Protein AF-A0A135T986-F1 (afdb_monomer)

InterPro domains:
  IPR056125 Domain of unknown function DUF7708 [PF24809] (22-145)
  IPR056884 Nephrocystin 3-like, N-terminal [PF24883] (201-235)

Foldseek 3Di:
DVVLLVLLVLLVVLLVLLQLLVCLVVVNDRPSCLLPVLLVVLLVLCVVQVVLNNVSSNLNSLLSVLAAPSVVPSPVPSPDPVLSVLSVQSSVLSNVVSVLSVVQSPDVCSSVCVVVSVVVCVVVSVVSSVSSNVSNVVNVVVVVVVVVVVVVVVVVVVVVVVVVVVVVVVVVVVVVVVVVPDPPPVVVVVVVVVVVVDDPPPPVVVCVDPQNVQCPPPPRHDVDDDDDDDPPPPDDDDDDD

Mean predicted aligned error: 15.28 Å

Structure (mmCIF, N/CA/C/O backbone):
data_AF-A0A135T986-F1
#
_entry.id   AF-A0A135T986-F1
#
loop_
_atom_site.group_PDB
_atom_site.id
_atom_site.type_symbol
_atom_site.label_atom_id
_atom_site.label_alt_id
_atom_site.label_comp_id
_atom_site.label_asym_id
_atom_site.label_entity_id
_atom_site.label_seq_id
_atom_site.pdbx_PDB_ins_code
_atom_site.Cartn_x
_atom_site.Cartn_y
_atom_site.Cartn_z
_atom_site.occupancy
_atom_site.B_iso_or_equiv
_atom_site.auth_seq_id
_atom_site.auth_comp_id
_atom_site.auth_asym_id
_atom_site.auth_atom_id
_atom_site.pdbx_PDB_model_num
ATOM 1 N N . MET A 1 1 ? 8.471 -12.000 -27.887 1.00 48.12 1 MET A N 1
ATOM 2 C CA . MET A 1 1 ? 7.979 -10.703 -27.369 1.00 48.12 1 MET A CA 1
ATOM 3 C C . MET A 1 1 ? 7.001 -10.863 -26.208 1.00 48.12 1 MET A C 1
ATOM 5 O O . MET A 1 1 ? 7.327 -10.364 -25.146 1.00 48.12 1 MET A O 1
ATOM 9 N N . LEU A 1 2 ? 5.874 -11.582 -26.343 1.00 51.81 2 LEU A N 1
ATOM 10 C CA . LEU A 1 2 ? 4.848 -11.709 -25.280 1.00 51.81 2 LEU A CA 1
ATOM 11 C C . LEU A 1 2 ? 5.378 -12.160 -23.901 1.00 51.81 2 LEU A C 1
ATOM 13 O O . LEU A 1 2 ? 4.957 -11.622 -22.886 1.00 51.81 2 LEU A O 1
ATOM 17 N N . ARG A 1 3 ? 6.363 -13.066 -23.867 1.00 57.50 3 ARG A N 1
ATOM 18 C CA . ARG A 1 3 ? 6.908 -13.643 -22.623 1.00 57.50 3 ARG A CA 1
ATOM 19 C C . ARG A 1 3 ? 7.626 -12.639 -21.704 1.00 57.50 3 ARG A C 1
ATOM 21 O O . ARG A 1 3 ? 7.725 -12.886 -20.512 1.00 57.50 3 ARG A O 1
ATOM 28 N N . ASN A 1 4 ? 8.100 -11.504 -22.228 1.00 70.12 4 ASN A N 1
ATOM 29 C CA . ASN A 1 4 ? 8.787 -10.499 -21.404 1.00 70.12 4 ASN A CA 1
ATOM 30 C C . ASN A 1 4 ? 7.809 -9.521 -20.738 1.00 70.12 4 ASN A C 1
ATOM 32 O O . ASN A 1 4 ? 8.112 -8.992 -19.672 1.00 70.12 4 ASN A O 1
ATOM 36 N N . PHE A 1 5 ? 6.628 -9.304 -21.324 1.00 82.81 5 PHE A N 1
ATOM 37 C CA . PHE A 1 5 ? 5.633 -8.366 -20.796 1.00 82.81 5 PHE A CA 1
ATOM 38 C C . PHE A 1 5 ? 4.926 -8.875 -19.535 1.00 82.81 5 PHE A C 1
ATOM 40 O O . PHE A 1 5 ? 4.415 -8.065 -18.770 1.00 82.81 5 PHE A O 1
ATOM 47 N N . GLU A 1 6 ? 4.961 -10.183 -19.257 1.00 86.44 6 GLU A N 1
ATOM 48 C CA . GLU A 1 6 ? 4.482 -10.751 -17.984 1.00 86.44 6 GLU A CA 1
ATOM 49 C C . GLU A 1 6 ? 5.199 -10.136 -16.772 1.00 86.44 6 GLU A C 1
ATOM 51 O O . GLU A 1 6 ? 4.606 -9.974 -15.709 1.00 86.44 6 GLU A O 1
ATOM 56 N N . ARG A 1 7 ? 6.451 -9.694 -16.948 1.00 87.62 7 ARG A N 1
ATOM 57 C CA . ARG A 1 7 ? 7.231 -8.997 -15.912 1.00 87.62 7 ARG A CA 1
ATOM 58 C C . ARG A 1 7 ? 6.641 -7.641 -15.536 1.00 87.62 7 ARG A C 1
ATOM 60 O O . ARG A 1 7 ? 6.966 -7.121 -14.478 1.00 87.62 7 ARG A O 1
ATOM 67 N N . LEU A 1 8 ? 5.792 -7.068 -16.389 1.00 89.19 8 LEU A N 1
ATOM 68 C CA . LEU A 1 8 ? 5.121 -5.802 -16.125 1.00 89.19 8 LEU A CA 1
ATOM 69 C C . LEU A 1 8 ? 3.912 -5.974 -15.198 1.00 89.19 8 LEU A C 1
ATOM 71 O O . LEU A 1 8 ? 3.532 -5.020 -14.527 1.00 89.19 8 LEU A O 1
ATOM 75 N N . VAL A 1 9 ? 3.318 -7.172 -15.148 1.00 88.88 9 VAL A N 1
ATOM 76 C CA . VAL A 1 9 ? 2.078 -7.446 -14.403 1.00 88.88 9 VAL A CA 1
ATOM 77 C C . VAL A 1 9 ? 2.158 -6.998 -12.939 1.00 88.88 9 VAL A C 1
ATOM 79 O O . VAL A 1 9 ? 1.258 -6.273 -12.523 1.00 88.88 9 VAL A O 1
ATOM 82 N N . PRO A 1 10 ? 3.231 -7.296 -12.172 1.00 88.81 10 PRO A N 1
ATOM 83 C CA . PRO A 1 10 ? 3.346 -6.818 -10.794 1.00 88.81 10 PRO A CA 1
ATOM 84 C C . PRO A 1 10 ? 3.255 -5.293 -10.677 1.00 88.81 10 PRO A C 1
ATOM 86 O O . PRO A 1 10 ? 2.633 -4.779 -9.753 1.00 88.81 10 PRO A O 1
ATOM 89 N N . PHE A 1 11 ? 3.850 -4.560 -11.623 1.00 90.12 11 PHE A N 1
ATOM 90 C CA . PHE A 1 11 ? 3.789 -3.101 -11.635 1.00 90.12 11 PHE A CA 1
ATOM 91 C C . PHE A 1 11 ? 2.394 -2.599 -11.985 1.00 90.12 11 PHE A C 1
ATOM 93 O O . PHE A 1 11 ? 1.898 -1.695 -11.322 1.00 90.12 11 PHE A O 1
ATOM 100 N N . LEU A 1 12 ? 1.753 -3.190 -12.999 1.00 88.75 12 LEU A N 1
ATOM 101 C CA . LEU A 1 12 ? 0.403 -2.800 -13.403 1.00 88.75 12 LEU A CA 1
ATOM 102 C C . LEU A 1 12 ? -0.602 -3.002 -12.268 1.00 88.75 12 LEU A C 1
ATOM 104 O O . LEU A 1 12 ? -1.375 -2.096 -11.963 1.00 88.75 12 LEU A O 1
ATOM 108 N N . ASP A 1 13 ? -0.540 -4.158 -11.609 1.00 86.44 13 ASP A N 1
ATOM 109 C CA . ASP A 1 13 ? -1.400 -4.480 -10.475 1.00 86.44 13 ASP A CA 1
ATOM 110 C C . ASP A 1 13 ? -1.172 -3.520 -9.306 1.00 86.44 13 ASP A C 1
ATOM 112 O O . ASP A 1 13 ? -2.121 -3.123 -8.628 1.00 86.44 13 ASP A O 1
ATOM 116 N N . ALA A 1 14 ? 0.082 -3.152 -9.041 1.00 84.38 14 ALA A N 1
ATOM 117 C CA . ALA A 1 14 ? 0.413 -2.227 -7.970 1.00 84.38 14 ALA A CA 1
ATOM 118 C C . ALA A 1 14 ? -0.010 -0.784 -8.299 1.00 84.38 14 ALA A C 1
ATOM 120 O O . ALA A 1 14 ? -0.571 -0.107 -7.440 1.00 84.38 14 ALA A O 1
ATOM 121 N N . ALA A 1 15 ? 0.179 -0.334 -9.542 1.00 85.38 15 ALA A N 1
ATOM 122 C CA . ALA A 1 15 ? -0.250 0.977 -10.025 1.00 85.38 15 ALA A CA 1
ATOM 123 C C . ALA A 1 15 ? -1.778 1.152 -9.971 1.00 85.38 15 ALA A C 1
ATOM 125 O O . ALA A 1 15 ? -2.268 2.196 -9.534 1.00 85.38 15 ALA A O 1
ATOM 126 N N . ASP A 1 16 ? -2.539 0.123 -10.354 1.00 82.94 16 ASP A N 1
ATOM 127 C CA . ASP A 1 16 ? -4.004 0.124 -10.242 1.00 82.94 16 ASP A CA 1
ATOM 128 C C . ASP A 1 16 ? -4.465 0.206 -8.775 1.00 82.94 16 ASP A C 1
ATOM 130 O O . ASP A 1 16 ? -5.418 0.908 -8.432 1.00 82.94 16 ASP A O 1
ATOM 134 N N . ARG A 1 17 ? -3.735 -0.445 -7.860 1.00 80.00 17 ARG A N 1
ATOM 135 C CA . ARG A 1 17 ? -4.018 -0.370 -6.415 1.00 80.00 17 ARG A CA 1
ATOM 136 C C . ARG A 1 17 ? -3.642 0.976 -5.802 1.00 80.00 17 ARG A C 1
ATOM 138 O O . ARG A 1 17 ? -4.347 1.427 -4.905 1.00 80.00 17 ARG A O 1
ATOM 145 N N . LEU A 1 18 ? -2.556 1.597 -6.260 1.00 78.44 18 LEU A N 1
ATOM 146 C CA . LEU A 1 18 ? -2.093 2.912 -5.805 1.00 78.44 18 LEU A CA 1
ATOM 147 C C . LEU A 1 18 ? -3.028 4.040 -6.270 1.00 78.44 18 LEU A C 1
ATOM 149 O O . LEU A 1 18 ? -3.202 5.039 -5.580 1.00 78.44 18 LEU A O 1
ATOM 153 N N . THR A 1 19 ? -3.655 3.853 -7.428 1.00 76.44 19 THR A N 1
ATOM 154 C CA . THR A 1 19 ? -4.557 4.819 -8.057 1.00 76.44 19 THR A CA 1
ATOM 155 C C . THR A 1 19 ? -5.709 5.233 -7.138 1.00 76.44 19 THR A C 1
ATOM 157 O O . THR A 1 19 ? -5.915 6.422 -6.918 1.00 76.44 19 THR A O 1
ATOM 160 N N . LYS A 1 20 ? -6.441 4.274 -6.554 1.00 74.31 20 LYS A N 1
ATOM 161 C CA . LYS A 1 20 ? -7.674 4.589 -5.806 1.00 74.31 20 LYS A CA 1
ATOM 162 C C . LYS A 1 20 ? -7.421 5.456 -4.562 1.00 74.31 20 LYS A C 1
ATOM 164 O O . LYS A 1 20 ? -8.139 6.436 -4.394 1.00 74.31 20 LYS A O 1
ATOM 169 N N . PRO A 1 21 ? -6.424 5.158 -3.705 1.00 72.75 21 PRO A N 1
ATOM 170 C CA . PRO A 1 21 ? -6.100 6.022 -2.570 1.00 72.75 21 PRO A CA 1
ATOM 171 C C . PRO A 1 21 ? -5.591 7.408 -2.984 1.00 72.75 21 PRO A C 1
ATOM 173 O O . PRO A 1 21 ? -5.913 8.400 -2.336 1.00 72.75 21 PRO A O 1
ATOM 176 N N . ILE A 1 22 ? -4.820 7.496 -4.073 1.00 73.00 22 ILE A N 1
ATOM 177 C CA . ILE A 1 22 ? -4.301 8.776 -4.572 1.00 73.00 22 ILE A CA 1
ATOM 178 C C . ILE A 1 22 ? -5.414 9.639 -5.170 1.00 73.00 22 ILE A C 1
ATOM 180 O O . ILE A 1 22 ? -5.390 10.853 -4.997 1.00 73.00 22 ILE A O 1
ATOM 184 N N . ASP A 1 23 ? -6.415 9.042 -5.816 1.00 72.69 23 ASP A N 1
ATOM 185 C CA . ASP A 1 23 ? -7.572 9.781 -6.332 1.00 72.69 23 ASP A CA 1
ATOM 186 C C . ASP A 1 23 ? -8.388 10.447 -5.208 1.00 72.69 23 ASP A C 1
ATOM 188 O O . ASP A 1 23 ? -8.937 11.533 -5.398 1.00 72.69 23 ASP A O 1
ATOM 192 N N . VAL A 1 24 ? -8.435 9.836 -4.017 1.00 70.31 24 VAL A N 1
ATOM 193 C CA . VAL A 1 24 ? -9.038 10.456 -2.822 1.00 70.31 24 VAL A CA 1
ATOM 194 C C . VAL A 1 24 ? -8.202 11.649 -2.353 1.00 70.31 24 VAL A C 1
ATOM 196 O O . VAL A 1 24 ? -8.749 12.699 -2.025 1.00 70.31 24 VAL A O 1
ATOM 199 N N . LEU A 1 25 ? -6.875 11.514 -2.372 1.00 67.94 25 LEU A N 1
ATOM 200 C CA . LEU A 1 25 ? -5.942 12.573 -1.981 1.00 67.94 25 LEU A CA 1
ATOM 201 C C . LEU A 1 25 ? -5.929 13.768 -2.930 1.00 67.94 25 LEU A C 1
ATOM 203 O O . LEU A 1 25 ? -5.669 14.901 -2.528 1.00 67.94 25 LEU A O 1
ATOM 207 N N . SER A 1 26 ? -6.175 13.511 -4.207 1.00 67.12 26 SER A N 1
ATOM 208 C CA . SER A 1 26 ? -5.958 14.469 -5.278 1.00 67.12 26 SER A CA 1
ATOM 209 C C . SER A 1 26 ? -7.086 15.469 -5.479 1.00 67.12 26 SER A C 1
ATOM 211 O O . SER A 1 26 ? -6.944 16.359 -6.320 1.00 67.12 26 SER A O 1
ATOM 213 N N . ASN A 1 27 ? -8.209 15.328 -4.762 1.00 68.44 27 ASN A N 1
ATOM 214 C CA . ASN A 1 27 ? -9.416 16.142 -4.944 1.00 68.44 27 ASN A CA 1
ATOM 215 C C . ASN A 1 27 ? -9.836 16.280 -6.427 1.00 68.44 27 ASN A C 1
ATOM 217 O O . ASN A 1 27 ? -10.325 17.327 -6.852 1.00 68.44 27 ASN A O 1
ATOM 221 N N . GLY A 1 28 ? -9.626 15.234 -7.237 1.00 64.62 28 GLY A N 1
ATOM 222 C CA . GLY A 1 28 ? -10.005 15.209 -8.653 1.00 64.62 28 GLY A CA 1
ATOM 223 C C . GLY A 1 28 ? -8.929 15.664 -9.647 1.00 64.62 28 GLY A C 1
ATOM 224 O O . GLY A 1 28 ? -9.217 15.743 -10.843 1.00 64.62 28 GLY A O 1
ATOM 225 N N . VAL A 1 29 ? -7.691 15.930 -9.213 1.00 72.75 29 VAL A N 1
ATOM 226 C CA . VAL A 1 29 ? -6.562 16.076 -10.148 1.00 72.75 29 VAL A CA 1
ATOM 227 C C . VAL A 1 29 ? -6.215 14.696 -10.731 1.00 72.75 29 VAL A C 1
ATOM 229 O O . VAL A 1 29 ? -5.948 13.762 -9.971 1.00 72.75 29 VAL A O 1
ATOM 232 N N . PRO A 1 30 ? -6.191 14.527 -12.068 1.00 68.81 30 PRO A N 1
ATOM 233 C CA . PRO A 1 30 ? -5.923 13.232 -12.678 1.00 68.81 30 PRO A CA 1
ATOM 234 C C . PRO A 1 30 ? -4.425 12.922 -12.593 1.00 68.81 30 PRO A C 1
ATOM 236 O O . PRO A 1 30 ? -3.654 13.332 -13.461 1.00 68.81 30 PRO A O 1
ATOM 239 N N . PHE A 1 31 ? -4.004 12.199 -11.552 1.00 73.50 31 PHE A N 1
ATOM 240 C CA . PHE A 1 31 ? -2.607 11.782 -11.373 1.00 73.50 31 PHE A CA 1
ATOM 241 C C . PHE A 1 31 ? -2.263 10.474 -12.105 1.00 73.50 31 PHE A C 1
ATOM 243 O O . PHE A 1 31 ? -1.113 10.269 -12.493 1.00 73.50 31 PHE A O 1
ATOM 250 N N . LEU A 1 32 ? -3.261 9.633 -12.413 1.00 74.44 32 LEU A N 1
ATOM 251 C CA . LEU A 1 32 ? -3.090 8.407 -13.210 1.00 74.44 32 LEU A CA 1
ATOM 252 C C . LEU A 1 32 ? -2.255 8.577 -14.486 1.00 74.44 32 LEU A C 1
ATOM 254 O O . LEU A 1 32 ? -1.387 7.735 -14.738 1.00 74.44 32 LEU A O 1
ATOM 258 N N . PRO A 1 33 ? -2.498 9.603 -15.328 1.00 84.94 33 PRO A N 1
ATOM 259 C CA . PRO A 1 33 ? -1.765 9.766 -16.574 1.00 84.94 33 PRO A CA 1
ATOM 260 C C . PRO A 1 33 ? -0.249 9.806 -16.373 1.00 84.94 33 PRO A C 1
ATOM 262 O O . PRO A 1 33 ? 0.477 9.336 -17.245 1.00 84.94 33 PRO A O 1
ATOM 265 N N . TYR A 1 34 ? 0.239 10.289 -15.228 1.00 86.12 34 TYR A N 1
ATOM 266 C CA . TYR A 1 34 ? 1.672 10.369 -14.944 1.00 86.12 34 TYR A CA 1
ATOM 267 C C . TYR A 1 34 ? 2.298 9.025 -14.551 1.00 86.12 34 TYR A C 1
ATOM 269 O O . TYR A 1 34 ? 3.511 8.877 -14.660 1.00 86.12 34 TYR A O 1
ATOM 277 N N . ILE A 1 35 ? 1.503 8.017 -14.179 1.00 87.81 35 ILE A N 1
ATOM 278 C CA . ILE A 1 35 ? 1.992 6.639 -14.028 1.00 87.81 35 ILE A CA 1
ATOM 279 C C . ILE A 1 35 ? 1.963 5.927 -15.385 1.00 87.81 35 ILE A C 1
ATOM 281 O O . ILE A 1 35 ? 2.949 5.308 -15.793 1.00 87.81 35 ILE A O 1
ATOM 285 N N . TRP A 1 36 ? 0.840 6.029 -16.100 1.00 88.81 36 TRP A N 1
ATOM 286 C CA . TRP A 1 36 ? 0.565 5.221 -17.291 1.00 88.81 36 TRP A CA 1
ATOM 287 C C . TRP A 1 36 ? 1.236 5.735 -18.567 1.00 88.81 36 TRP A C 1
ATOM 289 O O . TRP A 1 36 ? 1.737 4.937 -19.365 1.00 88.81 36 TRP A O 1
ATOM 299 N N . ALA A 1 37 ? 1.250 7.050 -18.795 1.00 91.38 37 ALA A N 1
ATOM 300 C CA . ALA A 1 37 ? 1.783 7.611 -20.034 1.00 91.38 37 ALA A CA 1
ATOM 301 C C . ALA A 1 37 ? 3.307 7.434 -20.151 1.00 91.38 37 ALA A C 1
ATOM 303 O O . ALA A 1 37 ? 3.747 6.960 -21.204 1.00 91.38 37 ALA A O 1
ATOM 304 N N . PRO A 1 38 ? 4.123 7.712 -19.110 1.00 92.88 38 PRO A N 1
ATOM 305 C CA . PRO A 1 38 ? 5.564 7.482 -19.189 1.00 92.88 38 PRO A CA 1
ATOM 306 C C . PRO A 1 38 ? 5.907 6.002 -19.339 1.00 92.88 38 PRO A C 1
ATOM 308 O O . PRO A 1 38 ? 6.741 5.667 -20.175 1.00 92.88 38 PRO A O 1
ATOM 311 N N . LEU A 1 39 ? 5.208 5.115 -18.618 1.00 93.44 39 LEU A N 1
ATOM 312 C CA . LEU A 1 39 ? 5.347 3.664 -18.767 1.00 93.44 39 LEU A CA 1
ATOM 313 C C . LEU A 1 39 ? 5.185 3.242 -20.230 1.00 93.44 39 LEU A C 1
ATOM 315 O O . LEU A 1 39 ? 6.071 2.610 -20.807 1.00 93.44 39 LEU A O 1
ATOM 319 N N . LYS A 1 40 ? 4.052 3.614 -20.840 1.00 92.50 40 LYS A N 1
ATOM 320 C CA . LYS A 1 40 ? 3.749 3.270 -22.231 1.00 92.50 40 LYS A CA 1
ATOM 321 C C . LYS A 1 40 ? 4.819 3.813 -23.173 1.00 92.50 40 LYS A C 1
ATOM 323 O O . LYS A 1 40 ? 5.292 3.079 -24.034 1.00 92.50 40 LYS A O 1
ATOM 328 N N . LEU A 1 41 ? 5.214 5.070 -22.990 1.00 94.00 41 LEU A N 1
ATOM 329 C CA . LEU A 1 41 ? 6.199 5.736 -23.834 1.00 94.00 41 LEU A CA 1
ATOM 330 C C . LEU A 1 41 ? 7.580 5.070 -23.751 1.00 94.00 41 LEU A C 1
ATOM 332 O O . LEU A 1 41 ? 8.168 4.758 -24.782 1.00 94.00 41 LEU A O 1
ATOM 336 N N . ILE A 1 42 ? 8.082 4.807 -22.543 1.00 93.19 42 ILE A N 1
ATOM 337 C CA . ILE A 1 42 ? 9.394 4.181 -22.317 1.00 93.19 42 ILE A CA 1
ATOM 338 C C . ILE A 1 42 ? 9.429 2.776 -22.926 1.00 93.19 42 ILE A C 1
ATOM 340 O O . ILE A 1 42 ? 10.391 2.416 -23.608 1.00 93.19 42 ILE A O 1
ATOM 344 N N . VAL A 1 43 ? 8.364 1.997 -22.729 1.00 92.38 43 VAL A N 1
ATOM 345 C CA . VAL A 1 43 ? 8.225 0.654 -23.305 1.00 92.38 43 VAL A CA 1
ATOM 346 C C . VAL A 1 43 ? 8.178 0.713 -24.833 1.00 92.38 43 VAL A C 1
ATOM 348 O O . VAL A 1 43 ? 8.881 -0.052 -25.487 1.00 92.38 43 VAL A O 1
ATOM 351 N N . GLN A 1 44 ? 7.409 1.644 -25.407 1.00 92.69 44 GLN A N 1
ATOM 352 C CA . GLN A 1 44 ? 7.313 1.829 -26.858 1.00 92.69 44 GLN A CA 1
ATOM 353 C C . GLN A 1 44 ? 8.649 2.228 -27.487 1.00 92.69 44 GLN A C 1
ATOM 355 O O . GLN A 1 44 ? 9.014 1.672 -28.514 1.00 92.69 44 GLN A O 1
ATOM 360 N N . ILE A 1 45 ? 9.403 3.141 -26.870 1.00 91.06 45 ILE A N 1
ATOM 361 C CA . ILE A 1 45 ? 10.732 3.535 -27.366 1.00 91.06 45 ILE A CA 1
ATOM 362 C C . ILE A 1 45 ? 11.710 2.353 -27.299 1.00 91.06 45 ILE A C 1
ATOM 364 O O . ILE A 1 45 ? 12.596 2.219 -28.139 1.00 91.06 45 ILE A O 1
ATOM 368 N N . SER A 1 46 ? 11.538 1.476 -26.310 1.00 89.62 46 SER A N 1
ATOM 369 C CA . SER A 1 46 ? 12.467 0.375 -26.054 1.00 89.62 46 SER A CA 1
ATOM 370 C C . SER A 1 46 ? 12.160 -0.901 -26.832 1.00 89.62 46 SER A C 1
ATOM 372 O O . SER A 1 46 ? 13.011 -1.785 -26.891 1.00 89.62 46 SER A O 1
ATOM 374 N N . GLN A 1 47 ? 10.979 -1.007 -27.448 1.00 89.06 47 GLN A N 1
ATOM 375 C CA . GLN A 1 47 ? 10.476 -2.252 -28.037 1.00 89.06 47 GLN A CA 1
ATOM 376 C C . GLN A 1 47 ? 11.372 -2.836 -29.144 1.00 89.06 47 GLN A C 1
ATOM 378 O O . GLN A 1 47 ? 11.449 -4.057 -29.282 1.00 89.06 47 GLN A O 1
ATOM 383 N N . ASP A 1 48 ? 12.095 -1.981 -29.873 1.00 87.31 48 ASP A N 1
ATOM 384 C CA . ASP A 1 48 ? 12.987 -2.375 -30.972 1.00 87.31 48 ASP A CA 1
ATOM 385 C C . ASP A 1 48 ? 14.397 -2.778 -30.484 1.00 87.31 48 ASP A C 1
ATOM 387 O O . ASP A 1 48 ? 15.245 -3.215 -31.264 1.00 87.31 48 ASP A O 1
ATOM 391 N N . HIS A 1 49 ? 14.659 -2.677 -29.176 1.00 88.44 49 HIS A N 1
ATOM 392 C CA . HIS A 1 49 ? 15.957 -2.937 -28.557 1.00 88.44 49 HIS A CA 1
ATOM 393 C C . HIS A 1 49 ? 15.836 -3.972 -27.433 1.00 88.44 49 HIS A C 1
ATOM 395 O O . HIS A 1 49 ? 15.684 -3.626 -26.263 1.00 88.44 49 HIS A O 1
ATOM 401 N N . MET A 1 50 ? 15.956 -5.261 -27.778 1.00 87.12 50 MET A N 1
ATOM 402 C CA . MET A 1 50 ? 15.647 -6.378 -26.866 1.00 87.12 50 MET A CA 1
ATOM 403 C C . MET A 1 50 ? 16.332 -6.298 -25.496 1.00 87.12 50 MET A C 1
ATOM 405 O O . MET A 1 50 ? 15.662 -6.493 -24.489 1.00 87.12 50 MET A O 1
ATOM 409 N N . HIS A 1 51 ? 17.634 -6.001 -25.439 1.00 86.19 51 HIS A N 1
ATOM 410 C CA . HIS A 1 51 ? 18.355 -5.902 -24.164 1.00 86.19 51 HIS A CA 1
ATOM 411 C C . HIS A 1 51 ? 17.837 -4.744 -23.299 1.00 86.19 51 HIS A C 1
ATOM 413 O O . HIS A 1 51 ? 17.645 -4.897 -22.098 1.00 86.19 51 HIS A O 1
ATOM 419 N N . ALA A 1 52 ? 17.604 -3.579 -23.907 1.00 87.88 52 ALA A N 1
ATOM 420 C CA . ALA A 1 52 ? 17.102 -2.416 -23.186 1.00 87.88 52 ALA A CA 1
ATOM 421 C C . ALA A 1 52 ? 15.677 -2.636 -22.676 1.00 87.88 52 ALA A C 1
ATOM 423 O O . ALA A 1 52 ? 15.376 -2.340 -21.522 1.00 87.88 52 ALA A O 1
ATOM 424 N N . LEU A 1 53 ? 14.822 -3.207 -23.527 1.00 89.06 53 LEU A N 1
ATOM 425 C CA . LEU A 1 53 ? 13.473 -3.598 -23.150 1.00 89.06 53 LEU A CA 1
ATOM 426 C C . LEU A 1 53 ? 13.493 -4.577 -21.973 1.00 89.06 53 LEU A C 1
ATOM 428 O O . LEU A 1 53 ? 12.706 -4.418 -21.048 1.00 89.06 53 LEU A O 1
ATOM 432 N N . ASP A 1 54 ? 14.384 -5.569 -21.989 1.00 89.50 54 ASP A N 1
ATOM 433 C CA . ASP A 1 54 ? 14.450 -6.575 -20.931 1.00 89.50 54 ASP A CA 1
ATOM 434 C C . ASP A 1 54 ? 14.826 -5.977 -19.568 1.00 89.50 54 ASP A C 1
ATOM 436 O O . ASP A 1 54 ? 14.159 -6.254 -18.570 1.00 89.50 54 ASP A O 1
ATOM 440 N N . GLU A 1 55 ? 15.821 -5.089 -19.533 1.00 88.50 55 GLU A N 1
ATOM 441 C CA . GLU A 1 55 ? 16.231 -4.370 -18.320 1.00 88.50 55 GLU A CA 1
ATOM 442 C C . GLU A 1 55 ? 15.142 -3.415 -17.808 1.00 88.50 55 GLU A C 1
ATOM 444 O O . GLU A 1 55 ? 14.851 -3.379 -16.613 1.00 88.50 55 GLU A O 1
ATOM 449 N N . ILE A 1 56 ? 14.465 -2.693 -18.703 1.00 89.75 56 ILE A N 1
ATOM 450 C CA . ILE A 1 56 ? 13.363 -1.793 -18.334 1.00 89.75 56 ILE A CA 1
ATOM 451 C C . ILE A 1 56 ? 12.176 -2.578 -17.766 1.00 89.75 56 ILE A C 1
ATOM 453 O O . ILE A 1 56 ? 11.634 -2.212 -16.722 1.00 89.75 56 ILE A O 1
ATOM 457 N N . LEU A 1 57 ? 11.781 -3.678 -18.413 1.00 91.69 57 LEU A N 1
ATOM 458 C CA . LEU A 1 57 ? 10.709 -4.547 -17.919 1.00 91.69 57 LEU A CA 1
ATOM 459 C C . LEU A 1 57 ? 11.103 -5.225 -16.600 1.00 91.69 57 LEU A C 1
ATOM 461 O O . LEU A 1 57 ? 10.257 -5.377 -15.720 1.00 91.69 57 LEU A O 1
ATOM 465 N N . SER A 1 58 ? 12.383 -5.578 -16.429 1.00 90.31 58 SER A N 1
ATOM 466 C CA . SER A 1 58 ? 12.943 -6.015 -15.144 1.00 90.31 58 SER A CA 1
ATOM 467 C C . SER A 1 58 ? 12.719 -4.981 -14.057 1.00 90.31 58 SER A C 1
ATOM 469 O O . SER A 1 58 ? 12.244 -5.309 -12.969 1.00 90.31 58 SER A O 1
ATOM 471 N N . ALA A 1 59 ? 13.056 -3.730 -14.367 1.00 89.94 59 ALA A N 1
ATOM 472 C CA . ALA A 1 59 ? 13.025 -2.655 -13.405 1.00 89.94 59 ALA A CA 1
ATOM 473 C C . ALA A 1 59 ? 11.597 -2.349 -12.949 1.00 89.94 59 ALA A C 1
ATOM 475 O O . ALA A 1 59 ? 11.350 -2.259 -11.746 1.00 89.94 59 ALA A O 1
ATOM 476 N N . TYR A 1 60 ? 10.651 -2.287 -13.892 1.00 91.44 60 TYR A N 1
ATOM 477 C CA . TYR A 1 60 ? 9.229 -2.178 -13.569 1.00 91.44 60 TYR A CA 1
ATOM 478 C C . TYR A 1 60 ? 8.744 -3.363 -12.739 1.00 91.44 60 TYR A C 1
ATOM 480 O O . TYR A 1 60 ? 8.107 -3.154 -11.713 1.00 91.44 60 TYR A O 1
ATOM 488 N N . GLY A 1 61 ? 9.085 -4.597 -13.122 1.00 90.38 61 GLY A N 1
ATOM 489 C CA . GLY A 1 61 ? 8.689 -5.786 -12.367 1.00 90.38 61 GLY A CA 1
ATOM 490 C C . GLY A 1 61 ? 9.190 -5.775 -10.922 1.00 90.38 61 GLY A C 1
ATOM 491 O O . GLY A 1 61 ? 8.428 -6.084 -10.009 1.00 90.38 61 GLY A O 1
ATOM 492 N N . ARG A 1 62 ? 10.441 -5.355 -10.699 1.00 88.75 62 ARG A N 1
ATOM 493 C CA . ARG A 1 62 ? 11.027 -5.175 -9.360 1.00 88.75 62 ARG A CA 1
ATOM 494 C C . ARG A 1 62 ? 10.325 -4.070 -8.570 1.00 88.75 62 ARG A C 1
ATOM 496 O O . ARG A 1 62 ? 9.987 -4.315 -7.422 1.00 88.75 62 ARG A O 1
ATOM 503 N N . ILE A 1 63 ? 10.040 -2.911 -9.177 1.00 88.62 63 ILE A N 1
ATOM 504 C CA . ILE A 1 63 ? 9.247 -1.850 -8.525 1.00 88.62 63 ILE A CA 1
ATOM 505 C C . ILE A 1 63 ? 7.886 -2.410 -8.110 1.00 88.62 63 ILE A C 1
ATOM 507 O O . ILE A 1 63 ? 7.520 -2.327 -6.945 1.00 88.62 63 ILE A O 1
ATOM 511 N N . GLY A 1 64 ? 7.171 -3.051 -9.037 1.00 88.19 64 GLY A N 1
ATOM 512 C CA . GLY A 1 64 ? 5.877 -3.676 -8.773 1.00 88.19 64 GLY A CA 1
ATOM 513 C C . GLY A 1 64 ? 5.909 -4.699 -7.639 1.00 88.19 64 GLY A C 1
ATOM 514 O O . GLY A 1 64 ? 5.006 -4.723 -6.811 1.00 88.19 64 GLY A O 1
ATOM 515 N N . ALA A 1 65 ? 6.960 -5.518 -7.572 1.00 85.31 65 ALA A N 1
ATOM 516 C CA . ALA A 1 65 ? 7.148 -6.509 -6.515 1.00 85.31 65 ALA A CA 1
ATOM 517 C C . ALA A 1 65 ? 7.529 -5.899 -5.154 1.00 85.31 65 ALA A C 1
ATOM 519 O O . ALA A 1 65 ? 7.219 -6.491 -4.122 1.00 85.31 65 ALA A O 1
ATOM 520 N N . SER A 1 66 ? 8.203 -4.746 -5.152 1.00 81.12 66 SER A N 1
ATOM 521 C CA . SER A 1 66 ? 8.577 -3.996 -3.946 1.00 81.12 66 SER A CA 1
ATOM 522 C C . SER A 1 66 ? 7.448 -3.119 -3.407 1.00 81.12 66 SER A C 1
ATOM 524 O O . SER A 1 66 ? 7.535 -2.659 -2.271 1.00 81.12 66 SER A O 1
ATOM 526 N N . LEU A 1 67 ? 6.401 -2.870 -4.196 1.00 80.19 67 LEU A N 1
ATOM 527 C CA . LEU A 1 67 ? 5.252 -2.103 -3.738 1.00 80.19 67 LEU A CA 1
ATOM 528 C C . LEU A 1 67 ? 4.438 -2.908 -2.708 1.00 80.19 67 LEU A C 1
ATOM 530 O O . LEU A 1 67 ? 4.253 -4.120 -2.868 1.00 80.19 67 LEU A O 1
ATOM 534 N N . PRO A 1 68 ? 3.915 -2.247 -1.659 1.00 65.75 68 PRO A N 1
ATOM 535 C CA . PRO A 1 68 ? 3.147 -2.917 -0.622 1.00 65.75 68 PRO A CA 1
ATOM 536 C C . PRO A 1 68 ? 1.915 -3.614 -1.203 1.00 65.75 68 PRO A C 1
ATOM 538 O O . PRO A 1 68 ? 1.437 -3.301 -2.298 1.00 65.75 68 PRO A O 1
ATOM 541 N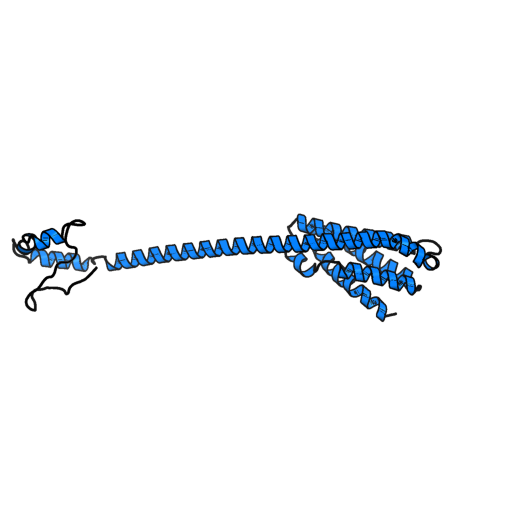 N . ARG A 1 69 ? 1.303 -4.511 -0.418 1.00 66.50 69 ARG A N 1
ATOM 542 C CA . ARG A 1 69 ? -0.042 -5.043 -0.706 1.00 66.50 69 ARG A CA 1
ATOM 543 C C . ARG A 1 69 ? -1.105 -3.952 -0.501 1.00 66.50 69 ARG A C 1
ATOM 545 O O . ARG A 1 69 ? -2.030 -4.132 0.285 1.00 66.50 69 ARG A O 1
ATOM 552 N N . LEU A 1 70 ? -1.000 -2.845 -1.239 1.00 63.72 70 LEU A N 1
ATOM 553 C CA . LEU A 1 70 ? -1.821 -1.628 -1.190 1.00 63.72 70 LEU A CA 1
ATOM 554 C C . LEU A 1 70 ? -3.328 -1.916 -1.201 1.00 63.72 70 LEU A C 1
ATOM 556 O O . LEU A 1 70 ? -4.106 -1.198 -0.581 1.00 63.72 70 LEU A O 1
ATOM 560 N N . SER A 1 71 ? -3.741 -3.030 -1.817 1.00 56.91 71 SER A N 1
ATOM 561 C CA . SER A 1 71 ? -5.124 -3.525 -1.787 1.00 56.91 71 SER A CA 1
ATOM 562 C C . SER A 1 71 ? -5.688 -3.759 -0.382 1.00 56.91 71 SER A C 1
ATOM 564 O O . SER A 1 71 ? -6.902 -3.768 -0.226 1.00 56.91 71 SER A O 1
ATOM 566 N N . ARG A 1 72 ? -4.841 -4.007 0.626 1.00 61.38 72 ARG A N 1
ATOM 567 C CA . ARG A 1 72 ? -5.272 -4.196 2.019 1.00 61.38 72 ARG A CA 1
ATOM 568 C C . ARG A 1 72 ? -5.495 -2.876 2.750 1.00 61.38 72 ARG A C 1
ATOM 570 O O . ARG A 1 72 ? -6.249 -2.853 3.713 1.00 61.38 72 ARG A O 1
ATOM 577 N N . TYR A 1 73 ? -4.875 -1.798 2.280 1.00 61.91 73 TYR A N 1
ATOM 578 C CA . TYR A 1 73 ? -4.767 -0.555 3.037 1.00 61.91 73 TYR A CA 1
ATOM 579 C C . TYR A 1 73 ? -5.579 0.595 2.437 1.00 61.91 73 TYR A C 1
ATOM 581 O O . TYR A 1 73 ? -6.029 1.468 3.171 1.00 61.91 73 TYR A O 1
ATOM 589 N N . GLY A 1 74 ? -5.858 0.558 1.127 1.00 56.47 74 GLY A N 1
ATOM 590 C CA . GLY A 1 74 ? -6.566 1.633 0.423 1.00 56.47 74 GLY A CA 1
ATOM 591 C C . GLY A 1 74 ? -7.982 1.944 0.926 1.00 56.47 74 GLY A C 1
ATOM 592 O O . GLY A 1 74 ? -8.456 3.052 0.713 1.00 56.47 74 GLY A O 1
ATOM 593 N N . ASN A 1 75 ? -8.629 1.006 1.628 1.00 59.34 75 ASN A N 1
ATOM 594 C CA . ASN A 1 75 ? -9.939 1.218 2.262 1.00 59.34 75 ASN A CA 1
ATOM 595 C C . ASN A 1 75 ? -9.868 1.306 3.794 1.00 59.34 75 ASN A C 1
ATOM 597 O O . ASN A 1 75 ? -10.865 1.642 4.424 1.00 59.34 75 ASN A O 1
ATOM 601 N N . ALA A 1 76 ? -8.733 0.947 4.397 1.00 60.97 76 ALA A N 1
ATOM 602 C CA . ALA A 1 76 ? -8.597 0.890 5.850 1.00 60.97 76 ALA A CA 1
ATOM 603 C C . ALA A 1 76 ? -8.251 2.263 6.451 1.00 60.97 76 ALA A C 1
ATOM 605 O O . ALA A 1 76 ? -8.532 2.501 7.621 1.00 60.97 76 ALA A O 1
ATOM 606 N N . PHE A 1 77 ? -7.677 3.168 5.646 1.00 65.62 77 PHE A N 1
ATOM 607 C CA . PHE A 1 77 ? -7.075 4.415 6.129 1.00 65.62 77 PHE A CA 1
ATOM 608 C C . PHE A 1 77 ? -7.350 5.651 5.256 1.00 65.62 77 PHE A C 1
ATOM 610 O O . PHE A 1 77 ? -6.410 6.389 4.957 1.00 65.62 77 PHE A O 1
ATOM 617 N N . PRO A 1 78 ? -8.597 5.919 4.825 1.00 65.38 78 PRO A N 1
ATOM 618 C CA . PRO A 1 78 ? -8.873 7.092 3.996 1.00 65.38 78 PRO A CA 1
ATOM 619 C C . PRO A 1 78 ? -8.529 8.414 4.701 1.00 65.38 78 PRO A C 1
ATOM 621 O O . PRO A 1 78 ? -8.103 9.341 4.024 1.00 65.38 78 PRO A O 1
ATOM 624 N N . ASP A 1 79 ? -8.623 8.479 6.035 1.00 71.25 79 ASP A N 1
ATOM 625 C CA . ASP A 1 79 ? -8.446 9.715 6.818 1.00 71.25 79 ASP A CA 1
ATOM 626 C C . ASP A 1 79 ? -7.093 9.817 7.555 1.00 71.25 79 ASP A C 1
ATOM 628 O O . ASP A 1 79 ? -6.829 10.810 8.234 1.00 71.25 79 ASP A O 1
ATOM 632 N N . SER A 1 80 ? -6.222 8.803 7.460 1.00 76.50 80 SER A N 1
ATOM 633 C CA . SER A 1 80 ? -4.914 8.841 8.132 1.00 76.50 80 SER A CA 1
ATOM 634 C C . SER A 1 80 ? -3.911 9.642 7.306 1.00 76.50 80 SER A C 1
ATOM 636 O O . SER A 1 80 ? -3.438 9.185 6.266 1.00 76.50 80 SER A O 1
ATOM 638 N N . HIS A 1 81 ? -3.556 10.828 7.795 1.00 78.44 81 HIS A N 1
ATOM 639 C CA . HIS A 1 81 ? -2.571 11.698 7.154 1.00 78.44 81 HIS A CA 1
ATOM 640 C C . HIS A 1 81 ? -1.186 11.036 7.032 1.00 78.44 81 HIS A C 1
ATOM 642 O O . HIS A 1 81 ? -0.525 11.178 6.006 1.00 78.44 81 HIS A O 1
ATOM 648 N N . ASP A 1 82 ? -0.765 10.261 8.031 1.00 80.12 82 ASP A N 1
ATOM 649 C CA . ASP A 1 82 ? 0.530 9.569 8.001 1.00 80.12 82 ASP A CA 1
ATOM 650 C C . ASP A 1 82 ? 0.548 8.493 6.908 1.00 80.12 82 ASP A C 1
ATOM 652 O O . ASP A 1 82 ? 1.491 8.395 6.121 1.00 80.12 82 ASP A O 1
ATOM 656 N N . PHE A 1 83 ? -0.550 7.745 6.772 1.00 78.69 83 PHE A N 1
ATOM 657 C CA . PHE A 1 83 ? -0.703 6.755 5.710 1.00 78.69 83 PHE A CA 1
ATOM 658 C C . PHE A 1 83 ? -0.725 7.404 4.317 1.00 78.69 83 PHE A C 1
ATOM 660 O O . PHE A 1 83 ? -0.058 6.946 3.386 1.00 78.69 83 PHE A O 1
ATOM 667 N N . GLN A 1 84 ? -1.453 8.511 4.184 1.00 78.62 84 GLN A N 1
ATOM 668 C CA . GLN A 1 84 ? -1.508 9.316 2.969 1.00 78.62 84 GLN A CA 1
ATOM 669 C C . GLN A 1 84 ? -0.129 9.848 2.546 1.00 78.62 84 GLN A C 1
ATOM 671 O O . GLN A 1 84 ? 0.216 9.791 1.364 1.00 78.62 84 GLN A O 1
ATOM 676 N N . GLN A 1 85 ? 0.689 10.316 3.495 1.00 82.75 85 GLN A N 1
ATOM 677 C CA . GLN A 1 85 ? 2.057 10.748 3.211 1.00 82.75 85 GLN A CA 1
ATOM 678 C C . GLN A 1 85 ? 2.918 9.602 2.684 1.00 82.75 85 GLN A C 1
ATOM 680 O O . GLN A 1 85 ? 3.640 9.786 1.706 1.00 82.75 85 GLN A O 1
ATOM 685 N N . LEU A 1 86 ? 2.842 8.414 3.286 1.00 84.62 86 LEU A N 1
ATOM 686 C CA . LEU A 1 86 ? 3.612 7.250 2.831 1.00 84.62 86 LEU A CA 1
ATOM 687 C C . LEU A 1 86 ? 3.238 6.842 1.395 1.00 84.62 86 LEU A C 1
ATOM 689 O O . LEU A 1 86 ? 4.115 6.525 0.593 1.00 84.62 86 LEU A O 1
ATOM 693 N N . LEU A 1 87 ? 1.953 6.922 1.031 1.00 82.75 87 LEU A N 1
ATOM 694 C CA . LEU A 1 87 ? 1.508 6.726 -0.354 1.00 82.75 87 LEU A CA 1
ATOM 695 C C . LEU A 1 87 ? 2.061 7.792 -1.309 1.00 82.75 87 LEU A C 1
ATOM 697 O O . LEU A 1 87 ? 2.436 7.468 -2.437 1.00 82.75 87 LEU A O 1
ATOM 701 N N . GLY A 1 88 ? 2.130 9.046 -0.856 1.00 83.88 88 GLY A N 1
ATOM 702 C CA . GLY A 1 88 ? 2.734 10.148 -1.603 1.00 83.88 88 GLY A CA 1
ATOM 703 C C . GLY A 1 88 ? 4.208 9.902 -1.933 1.00 83.88 88 GLY A C 1
ATOM 704 O O . GLY A 1 88 ? 4.595 10.057 -3.088 1.00 83.88 88 GLY A O 1
ATOM 705 N N . HIS A 1 89 ? 5.002 9.433 -0.965 1.00 87.44 89 HIS A N 1
ATOM 706 C CA . HIS A 1 89 ? 6.418 9.095 -1.183 1.00 87.44 89 HIS A CA 1
ATOM 707 C C . HIS A 1 89 ? 6.589 7.969 -2.213 1.00 87.44 89 HIS A C 1
ATOM 709 O O . HIS A 1 89 ? 7.431 8.058 -3.100 1.00 87.44 89 HIS A O 1
ATOM 715 N N . ILE A 1 90 ? 5.739 6.936 -2.161 1.00 86.50 90 ILE A N 1
ATOM 716 C CA . ILE A 1 90 ? 5.743 5.865 -3.170 1.00 86.50 90 ILE A CA 1
ATOM 717 C C . ILE A 1 90 ? 5.455 6.418 -4.569 1.00 86.50 90 ILE A C 1
ATOM 719 O O . ILE A 1 90 ? 6.076 6.009 -5.551 1.00 86.50 90 ILE A O 1
ATOM 723 N N . TYR A 1 91 ? 4.482 7.322 -4.679 1.00 87.06 91 TYR A N 1
ATOM 724 C CA . TYR A 1 91 ? 4.149 7.946 -5.951 1.00 87.06 91 TYR A CA 1
ATOM 725 C C . TYR A 1 91 ? 5.310 8.796 -6.480 1.00 87.06 91 TYR A C 1
ATOM 727 O O . TYR A 1 91 ? 5.651 8.686 -7.657 1.00 87.06 91 TYR A O 1
ATOM 735 N N . GLU A 1 92 ? 5.940 9.596 -5.619 1.00 88.81 92 GLU A N 1
ATOM 736 C CA . GLU A 1 92 ? 7.131 10.383 -5.947 1.00 88.81 92 GLU A CA 1
ATOM 737 C C . GLU A 1 92 ? 8.265 9.492 -6.470 1.00 88.81 92 GLU A C 1
ATOM 739 O O . GLU A 1 92 ? 8.771 9.743 -7.565 1.00 88.81 92 GLU A O 1
ATOM 744 N N . ASP A 1 93 ? 8.564 8.385 -5.782 1.00 89.94 93 ASP A N 1
ATOM 745 C CA . ASP A 1 93 ? 9.562 7.403 -6.217 1.00 89.94 93 ASP A CA 1
ATOM 746 C C . ASP A 1 93 ? 9.241 6.856 -7.627 1.00 89.94 93 ASP A C 1
ATOM 748 O O . ASP A 1 93 ? 10.117 6.761 -8.489 1.00 89.94 93 ASP A O 1
ATOM 752 N N . ILE A 1 94 ? 7.976 6.545 -7.934 1.00 90.50 94 ILE A N 1
ATOM 753 C CA . ILE A 1 94 ? 7.577 6.076 -9.278 1.00 90.50 94 ILE A CA 1
ATOM 754 C C . ILE A 1 94 ? 7.799 7.162 -10.343 1.00 90.50 94 ILE A C 1
ATOM 756 O O . ILE A 1 94 ? 8.277 6.865 -11.445 1.00 90.50 94 ILE A O 1
ATOM 760 N N . ILE A 1 95 ? 7.460 8.416 -10.041 1.00 91.06 95 ILE A N 1
ATOM 761 C CA . ILE A 1 95 ? 7.657 9.536 -10.969 1.00 91.06 95 ILE A CA 1
ATOM 762 C C . ILE A 1 95 ? 9.146 9.795 -11.208 1.00 91.06 95 ILE A C 1
ATOM 764 O O . ILE A 1 95 ? 9.553 10.002 -12.358 1.00 91.06 95 ILE A O 1
ATOM 768 N N . ASP A 1 96 ? 9.972 9.713 -10.170 1.00 91.19 96 ASP A N 1
ATOM 769 C CA . ASP A 1 96 ? 11.421 9.857 -10.274 1.00 91.19 96 ASP A CA 1
ATOM 770 C C . ASP A 1 96 ? 12.042 8.758 -11.140 1.00 91.19 96 ASP A C 1
ATOM 772 O O . ASP A 1 96 ? 12.869 9.043 -12.022 1.00 91.19 96 ASP A O 1
ATOM 776 N N . PHE A 1 97 ? 11.588 7.511 -10.977 1.00 91.75 97 PHE A N 1
ATOM 777 C CA . PHE A 1 97 ? 11.976 6.415 -11.862 1.00 91.75 97 PHE A CA 1
ATOM 778 C C . PHE A 1 97 ? 11.652 6.740 -13.324 1.00 91.75 97 PHE A C 1
ATOM 780 O O . PHE A 1 97 ? 12.533 6.674 -14.190 1.00 91.75 97 PHE A O 1
ATOM 787 N N . HIS A 1 98 ? 10.406 7.136 -13.603 1.00 92.94 98 HIS A N 1
ATOM 788 C CA . HIS A 1 98 ? 9.954 7.477 -14.953 1.00 92.94 98 HIS A CA 1
ATOM 789 C C . HIS A 1 98 ? 10.768 8.618 -15.561 1.00 92.94 98 HIS A C 1
ATOM 791 O O . HIS A 1 98 ? 11.197 8.521 -16.712 1.00 92.94 98 HIS A O 1
ATOM 797 N N . CYS A 1 99 ? 11.040 9.679 -14.799 1.00 91.25 99 CYS A N 1
ATOM 798 C CA . CYS A 1 99 ? 11.834 10.818 -15.259 1.00 91.25 99 CYS A CA 1
ATOM 799 C C . CYS A 1 99 ? 13.242 10.396 -15.692 1.00 91.25 99 CYS A C 1
ATOM 801 O O . CYS A 1 99 ? 13.776 10.880 -16.698 1.00 91.25 99 CYS A O 1
ATOM 803 N N . HIS A 1 100 ? 13.858 9.480 -14.950 1.00 88.25 100 HIS A N 1
ATOM 804 C CA . HIS A 1 100 ? 15.185 8.978 -15.270 1.00 88.25 100 HIS A CA 1
ATOM 805 C C . HIS A 1 100 ? 15.202 8.008 -16.442 1.00 88.25 100 HIS A C 1
ATOM 807 O O . HIS A 1 100 ? 16.035 8.170 -17.340 1.00 88.25 100 HIS A O 1
ATOM 813 N N . ALA A 1 101 ? 14.277 7.054 -16.465 1.00 90.06 101 ALA A N 1
ATOM 814 C CA . ALA A 1 101 ? 14.126 6.124 -17.572 1.00 90.06 101 ALA A CA 1
ATOM 815 C C . ALA A 1 101 ? 13.830 6.876 -18.880 1.00 90.06 101 ALA A C 1
ATOM 817 O O . ALA A 1 101 ? 14.464 6.617 -19.901 1.00 90.06 101 ALA A O 1
ATOM 818 N N . TYR A 1 102 ? 12.971 7.897 -18.837 1.00 91.12 102 TYR A N 1
ATOM 819 C CA . TYR A 1 102 ? 12.701 8.758 -19.984 1.00 91.12 102 TYR A CA 1
ATOM 820 C C . TYR A 1 102 ? 13.952 9.510 -20.458 1.00 91.12 102 TYR A C 1
ATOM 822 O O . TYR A 1 102 ? 14.305 9.473 -21.636 1.00 91.12 102 TYR A O 1
ATOM 830 N N . ARG A 1 103 ? 14.692 10.140 -19.536 1.00 89.31 103 ARG A N 1
ATOM 831 C CA . ARG A 1 103 ? 15.939 10.850 -19.867 1.00 89.31 103 ARG A CA 1
ATOM 832 C C . ARG A 1 103 ? 17.002 9.925 -20.465 1.00 89.31 103 ARG A C 1
ATOM 834 O O . ARG A 1 103 ? 17.835 10.394 -21.237 1.00 89.31 103 ARG A O 1
ATOM 841 N N . LEU A 1 104 ? 17.007 8.644 -20.101 1.00 87.00 104 LEU A N 1
ATOM 842 C CA . LEU A 1 104 ? 17.893 7.641 -20.684 1.00 87.00 104 LEU A CA 1
ATOM 843 C C . LEU A 1 104 ? 17.531 7.379 -22.151 1.00 87.00 104 LEU A C 1
ATOM 845 O O . LEU A 1 104 ? 18.398 7.514 -23.014 1.00 87.00 104 LEU A O 1
ATOM 849 N N . VAL A 1 105 ? 16.264 7.059 -22.428 1.00 86.31 105 VAL A N 1
ATOM 850 C CA . VAL A 1 105 ? 15.800 6.667 -23.772 1.00 86.31 105 VAL A CA 1
ATOM 851 C C . VAL A 1 105 ? 15.697 7.836 -24.760 1.00 86.31 105 VAL A C 1
ATOM 853 O O . VAL A 1 105 ? 15.561 7.625 -25.959 1.00 86.31 105 VAL A O 1
ATOM 856 N N . GLN A 1 106 ? 15.804 9.080 -24.285 1.00 87.94 106 GLN A N 1
ATOM 857 C CA . GLN A 1 106 ? 15.846 10.269 -25.142 1.00 87.94 106 GLN A CA 1
ATOM 858 C C . GLN A 1 106 ? 17.241 10.640 -25.670 1.00 87.94 106 GLN A C 1
ATOM 860 O O . GLN A 1 106 ? 17.354 11.513 -26.532 1.00 87.94 106 GLN A O 1
ATOM 865 N N . LYS A 1 107 ? 18.325 10.042 -25.161 1.00 86.19 107 LYS A N 1
ATOM 866 C CA . LYS A 1 107 ? 19.677 10.442 -25.583 1.00 86.19 107 LYS A CA 1
ATOM 867 C C . LYS A 1 107 ? 19.995 9.967 -27.010 1.00 86.19 107 LYS A C 1
ATOM 869 O O . LYS A 1 107 ? 19.656 8.841 -27.371 1.00 86.19 107 LYS A O 1
ATOM 874 N N . PRO A 1 108 ? 20.724 10.753 -27.821 1.00 85.31 108 PRO A N 1
ATOM 875 C CA . PRO A 1 108 ? 21.260 10.258 -29.086 1.00 85.31 108 PRO A CA 1
ATOM 876 C C . PRO A 1 108 ? 22.121 9.011 -28.853 1.00 85.31 108 PRO A C 1
ATOM 878 O O . PRO A 1 108 ? 22.956 8.994 -27.949 1.00 85.31 108 PRO A O 1
ATOM 881 N N . GLY A 1 109 ? 21.904 7.955 -29.639 1.00 83.44 109 GLY A N 1
ATOM 882 C CA . GLY A 1 109 ? 22.649 6.698 -29.496 1.00 83.44 109 GLY A CA 1
ATOM 883 C C . GLY A 1 109 ? 22.368 5.924 -28.200 1.00 83.44 109 GLY A C 1
ATOM 884 O O . GLY A 1 109 ? 23.135 5.018 -27.870 1.00 83.44 109 GLY A O 1
ATOM 885 N N . TRP A 1 110 ? 21.286 6.244 -27.474 1.00 87.56 110 TRP A N 1
ATOM 886 C CA . TRP A 1 110 ? 20.939 5.604 -26.199 1.00 87.56 110 TRP A CA 1
ATOM 887 C C . TRP A 1 110 ? 20.914 4.074 -26.283 1.00 87.56 110 TRP A C 1
ATOM 889 O O . TRP A 1 110 ? 21.383 3.420 -25.361 1.00 87.56 110 TRP A O 1
ATOM 899 N N . ALA A 1 111 ? 20.424 3.507 -27.390 1.00 83.75 111 ALA A N 1
ATOM 900 C CA . ALA A 1 111 ? 20.308 2.064 -27.567 1.00 83.75 111 ALA A CA 1
ATOM 901 C C . ALA A 1 111 ? 21.676 1.366 -27.605 1.00 83.75 111 ALA A C 1
ATOM 903 O O . ALA A 1 111 ? 21.850 0.302 -27.018 1.00 83.75 111 ALA A O 1
ATOM 904 N N . MET A 1 112 ? 22.666 1.991 -28.253 1.00 85.19 112 MET A N 1
ATOM 905 C CA . MET A 1 112 ? 24.034 1.470 -28.331 1.00 85.19 112 MET A CA 1
ATOM 906 C C . MET A 1 112 ? 24.765 1.613 -26.992 1.00 85.19 112 MET A C 1
ATOM 908 O O . MET A 1 112 ? 25.540 0.743 -26.609 1.00 85.19 112 MET A O 1
ATOM 912 N N . LEU A 1 113 ? 24.497 2.699 -26.264 1.00 85.12 113 LEU A N 1
ATOM 913 C CA . LEU A 1 113 ? 25.124 3.006 -24.976 1.00 85.12 113 LEU A CA 1
ATOM 914 C C . LEU A 1 113 ? 24.283 2.556 -23.775 1.00 85.12 113 LEU A C 1
ATOM 916 O O . LEU A 1 113 ? 24.574 2.963 -22.645 1.00 85.12 113 LEU A O 1
ATOM 920 N N . PHE A 1 114 ? 23.244 1.746 -24.004 1.00 86.56 114 PHE A N 1
ATOM 921 C CA . PHE A 1 114 ? 22.246 1.437 -22.988 1.00 86.56 114 PHE A CA 1
ATOM 922 C C . PHE A 1 114 ? 22.895 0.791 -21.774 1.00 86.56 114 PHE A C 1
ATOM 924 O O . PHE A 1 114 ? 22.723 1.298 -20.679 1.00 86.56 114 PHE A O 1
ATOM 931 N N 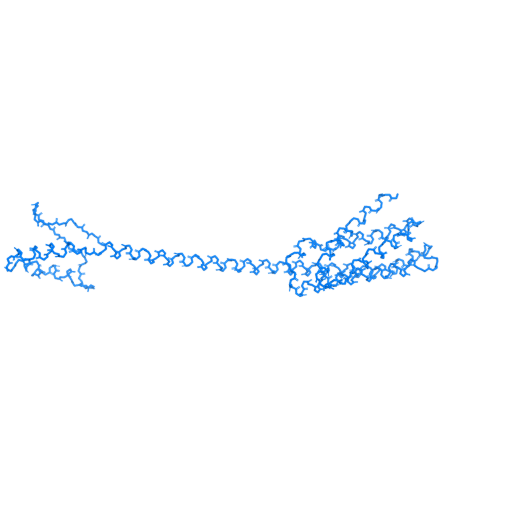. SER A 1 115 ? 23.710 -0.249 -21.952 1.00 83.19 115 SER A N 1
ATOM 932 C CA . SER A 1 115 ? 24.378 -0.947 -20.844 1.00 83.19 115 SER A CA 1
ATOM 933 C C . SER A 1 115 ? 25.235 -0.009 -19.984 1.00 83.19 115 SER A C 1
ATOM 935 O O . SER A 1 115 ? 25.176 -0.052 -18.757 1.00 83.19 115 SER A O 1
ATOM 937 N N . THR A 1 116 ? 25.984 0.901 -20.611 1.00 84.31 116 THR A N 1
ATOM 938 C CA . THR A 1 116 ? 26.825 1.881 -19.909 1.00 84.31 116 THR A CA 1
ATOM 939 C C . THR A 1 116 ? 25.992 2.924 -19.164 1.00 84.31 116 THR A C 1
ATOM 941 O O . THR A 1 116 ? 26.295 3.279 -18.023 1.00 84.31 116 THR A O 1
ATOM 944 N N . CYS A 1 117 ? 24.943 3.445 -19.802 1.00 82.44 117 CYS A N 1
ATOM 945 C CA . CYS A 1 117 ? 24.098 4.475 -19.205 1.00 82.44 117 CYS A CA 1
ATOM 946 C C . CYS A 1 117 ? 23.152 3.895 -18.140 1.00 82.44 117 CYS A C 1
ATOM 948 O O . CYS A 1 117 ? 22.920 4.545 -17.121 1.00 82.44 117 CYS A O 1
ATOM 950 N N . TRP A 1 118 ? 22.674 2.667 -18.349 1.00 85.38 118 TRP A N 1
ATOM 951 C CA . TRP A 1 118 ? 21.886 1.873 -17.412 1.00 85.38 118 TRP A CA 1
ATOM 952 C C . TRP A 1 118 ? 22.698 1.541 -16.171 1.00 85.38 118 TRP A C 1
ATOM 954 O O . TRP A 1 118 ? 22.237 1.840 -15.084 1.00 85.38 118 TRP A O 1
ATOM 964 N N . GLY A 1 119 ? 23.948 1.082 -16.302 1.00 83.00 119 GLY A N 1
ATOM 965 C CA . GLY A 1 119 ? 24.820 0.843 -15.146 1.00 83.00 119 GLY A CA 1
ATOM 966 C C . GLY A 1 119 ? 25.003 2.082 -14.256 1.00 83.00 119 GLY A C 1
ATOM 967 O O . GLY A 1 119 ? 24.996 1.985 -13.033 1.00 83.00 119 GLY A O 1
ATOM 968 N N . ARG A 1 120 ? 25.081 3.283 -14.848 1.00 81.06 120 ARG A N 1
ATOM 969 C CA . ARG A 1 120 ? 25.116 4.544 -14.081 1.00 81.06 120 ARG A CA 1
ATOM 970 C C . ARG A 1 120 ? 23.777 4.859 -13.407 1.00 81.06 120 ARG A C 1
ATOM 972 O O . ARG A 1 120 ? 23.760 5.432 -12.319 1.00 81.06 120 ARG A O 1
ATOM 979 N N . PHE A 1 121 ? 22.669 4.533 -14.064 1.00 80.81 121 PHE A N 1
ATOM 980 C CA . PHE A 1 121 ? 21.329 4.675 -13.505 1.00 80.81 121 PHE A CA 1
ATOM 981 C C . PHE A 1 121 ? 21.039 3.630 -12.414 1.00 80.81 121 PHE A C 1
ATOM 983 O O . PHE A 1 121 ? 20.363 3.960 -11.446 1.00 80.81 121 PHE A O 1
ATOM 990 N N . GLN A 1 122 ? 21.629 2.435 -12.510 1.00 82.69 122 GLN A N 1
ATOM 991 C CA . GLN A 1 122 ? 21.439 1.290 -11.621 1.00 82.69 122 GLN A CA 1
ATOM 992 C C . GLN A 1 122 ? 21.612 1.671 -10.151 1.00 82.69 122 GLN A C 1
ATOM 994 O O . GLN A 1 122 ? 20.751 1.365 -9.345 1.00 82.69 122 GLN A O 1
ATOM 999 N N . HIS A 1 123 ? 22.662 2.419 -9.802 1.00 81.94 123 HIS A N 1
ATOM 1000 C CA . HIS A 1 123 ? 22.884 2.844 -8.416 1.00 81.94 123 HIS A CA 1
ATOM 1001 C C . HIS A 1 123 ? 21.750 3.708 -7.858 1.00 81.94 123 HIS A C 1
ATOM 1003 O O . HIS A 1 123 ? 21.363 3.570 -6.701 1.00 81.94 123 HIS A O 1
ATOM 1009 N N . ARG A 1 124 ? 21.212 4.614 -8.679 1.00 77.62 124 ARG A N 1
ATOM 1010 C CA . ARG A 1 124 ? 20.074 5.448 -8.282 1.00 77.62 124 ARG A CA 1
ATOM 1011 C C . ARG A 1 124 ? 18.797 4.622 -8.211 1.00 77.62 124 ARG A C 1
ATOM 1013 O O . ARG A 1 124 ? 17.992 4.822 -7.314 1.00 77.62 124 ARG A O 1
ATOM 1020 N N . TYR A 1 125 ? 18.640 3.700 -9.149 1.00 84.00 125 TYR A N 1
ATOM 1021 C CA . TYR A 1 125 ? 17.534 2.764 -9.179 1.00 84.00 125 TYR A CA 1
ATOM 1022 C C . TYR A 1 125 ? 17.513 1.841 -7.950 1.00 84.00 125 TYR A C 1
ATOM 1024 O O . TYR A 1 125 ? 16.462 1.675 -7.342 1.00 84.00 125 TYR A O 1
ATOM 1032 N N . ASP A 1 126 ? 18.657 1.305 -7.526 1.00 84.44 126 ASP A N 1
ATOM 1033 C CA . ASP A 1 126 ? 18.747 0.495 -6.310 1.00 84.44 126 ASP A CA 1
ATOM 1034 C C . ASP A 1 126 ? 18.409 1.340 -5.068 1.00 84.44 126 ASP A C 1
ATOM 1036 O O . ASP A 1 126 ? 17.626 0.902 -4.232 1.00 84.44 126 ASP A O 1
ATOM 1040 N N . SER A 1 127 ? 18.876 2.595 -4.996 1.00 85.69 127 SER A N 1
ATOM 1041 C CA . SER A 1 127 ? 18.473 3.519 -3.921 1.00 85.69 127 SER A CA 1
ATOM 1042 C C . SER A 1 127 ? 16.964 3.798 -3.897 1.00 85.69 127 SER A C 1
ATOM 1044 O O . SER A 1 127 ? 16.401 4.008 -2.826 1.00 85.69 127 SER A O 1
ATOM 1046 N N . LEU A 1 128 ? 16.318 3.836 -5.062 1.00 85.56 128 LEU A N 1
ATOM 1047 C CA . LEU A 1 128 ? 14.875 4.025 -5.192 1.00 85.56 128 LEU A CA 1
ATOM 1048 C C . LEU A 1 128 ? 14.116 2.776 -4.742 1.00 85.56 128 LEU A C 1
ATOM 1050 O O . LEU A 1 128 ? 13.136 2.879 -4.014 1.00 85.56 128 LEU A O 1
ATOM 1054 N N . LEU A 1 129 ? 14.593 1.583 -5.101 1.00 85.00 129 LEU A N 1
ATOM 1055 C CA . LEU A 1 129 ? 14.027 0.340 -4.579 1.00 85.00 129 LEU A CA 1
ATOM 1056 C C . LEU A 1 129 ? 14.164 0.240 -3.058 1.00 85.00 129 LEU A C 1
ATOM 1058 O O . LEU A 1 129 ? 13.222 -0.195 -2.400 1.00 85.00 129 LEU A O 1
ATOM 1062 N N . ASP A 1 130 ? 15.293 0.677 -2.498 1.00 86.69 130 ASP A N 1
ATOM 1063 C CA . ASP A 1 130 ? 15.483 0.751 -1.049 1.00 86.69 130 ASP A CA 1
ATOM 1064 C C . ASP A 1 130 ? 14.507 1.745 -0.398 1.00 86.69 130 ASP A C 1
ATOM 1066 O O . ASP A 1 130 ? 14.006 1.479 0.695 1.00 86.69 130 ASP A O 1
ATOM 1070 N N . SER A 1 131 ? 14.222 2.877 -1.056 1.00 87.50 131 SER A N 1
ATOM 1071 C CA . SER A 1 131 ? 13.214 3.854 -0.609 1.00 87.50 131 SER A CA 1
ATOM 1072 C C . SER A 1 131 ? 11.814 3.237 -0.579 1.00 87.50 131 SER A C 1
ATOM 1074 O O . SER A 1 131 ? 11.154 3.244 0.465 1.00 87.50 131 SER A O 1
ATOM 1076 N N . ILE A 1 132 ? 11.399 2.602 -1.679 1.00 84.31 132 ILE A N 1
ATOM 1077 C CA . ILE A 1 132 ? 10.101 1.925 -1.785 1.00 84.31 132 ILE A CA 1
ATOM 1078 C C . ILE A 1 132 ? 9.984 0.814 -0.735 1.00 84.31 132 ILE A C 1
ATOM 1080 O O . ILE A 1 132 ? 8.959 0.713 -0.062 1.00 84.31 132 ILE A O 1
ATOM 1084 N N . ALA A 1 133 ? 11.033 0.009 -0.543 1.00 83.69 133 ALA A N 1
ATOM 1085 C CA . ALA A 1 133 ? 11.041 -1.070 0.442 1.00 83.69 133 ALA A CA 1
ATOM 1086 C C . ALA A 1 133 ? 10.892 -0.546 1.880 1.00 83.69 133 ALA A C 1
ATOM 1088 O O . ALA A 1 133 ? 10.080 -1.068 2.645 1.00 83.69 133 ALA A O 1
ATOM 1089 N N . LYS A 1 134 ? 11.623 0.516 2.244 1.00 85.25 134 LYS A N 1
ATOM 1090 C CA . LYS A 1 134 ? 11.506 1.159 3.565 1.00 85.25 134 LYS A CA 1
ATOM 1091 C C . LYS A 1 134 ? 10.121 1.761 3.780 1.00 85.25 134 LYS A C 1
ATOM 1093 O O . LYS A 1 134 ? 9.528 1.566 4.838 1.00 85.25 134 LYS A O 1
ATOM 1098 N N . THR A 1 135 ? 9.589 2.459 2.781 1.00 83.94 135 THR A N 1
ATOM 1099 C CA . THR A 1 135 ? 8.247 3.051 2.850 1.00 83.94 135 THR A CA 1
ATOM 1100 C C . THR A 1 135 ? 7.175 1.966 2.973 1.00 83.94 135 THR A C 1
ATOM 1102 O O . THR A 1 135 ? 6.242 2.107 3.761 1.00 83.94 135 THR A O 1
ATOM 1105 N N . SER A 1 136 ? 7.348 0.833 2.283 1.00 80.38 136 SER A N 1
ATOM 1106 C CA . SER A 1 136 ? 6.480 -0.339 2.432 1.00 80.38 136 SER A CA 1
ATOM 1107 C C . SER A 1 136 ? 6.514 -0.911 3.852 1.00 80.38 136 SER A C 1
ATOM 1109 O O . SER A 1 136 ? 5.463 -1.243 4.394 1.00 80.38 136 SER A O 1
ATOM 1111 N N . GLU A 1 137 ? 7.690 -1.006 4.479 1.00 83.00 137 GLU A N 1
ATOM 1112 C CA . GLU A 1 137 ? 7.810 -1.484 5.862 1.00 83.00 137 GLU A CA 1
ATOM 1113 C C . GLU A 1 137 ? 7.103 -0.547 6.855 1.00 83.00 137 GLU A C 1
ATOM 1115 O O . GLU A 1 137 ? 6.446 -1.009 7.788 1.00 83.00 137 GLU A O 1
ATOM 1120 N N . LEU A 1 138 ? 7.201 0.770 6.650 1.00 82.50 138 LEU A N 1
ATOM 1121 C CA . LEU A 1 138 ? 6.492 1.753 7.472 1.00 82.50 138 LEU A CA 1
ATOM 1122 C C . LEU A 1 138 ? 4.973 1.626 7.330 1.00 82.50 138 LEU A C 1
ATOM 1124 O O . LEU A 1 138 ? 4.272 1.640 8.339 1.00 82.50 138 LEU A O 1
ATOM 1128 N N . ILE A 1 139 ? 4.477 1.427 6.107 1.00 79.25 139 ILE A N 1
ATOM 1129 C CA . ILE A 1 139 ? 3.055 1.174 5.840 1.00 79.25 139 ILE A CA 1
ATOM 1130 C C . ILE A 1 139 ? 2.560 -0.068 6.592 1.00 79.25 139 ILE A C 1
ATOM 1132 O O . ILE A 1 139 ? 1.514 -0.016 7.239 1.00 79.25 139 ILE A O 1
ATOM 1136 N N . ASP A 1 140 ? 3.308 -1.172 6.542 1.00 79.56 140 ASP A N 1
ATOM 1137 C CA . ASP A 1 140 ? 2.924 -2.410 7.228 1.00 79.56 140 ASP A CA 1
ATOM 1138 C C . ASP A 1 140 ? 2.903 -2.233 8.758 1.00 79.56 140 ASP A C 1
ATOM 1140 O O . ASP A 1 140 ? 2.005 -2.741 9.437 1.00 79.56 140 ASP A O 1
ATOM 1144 N N . ARG A 1 141 ? 3.858 -1.476 9.316 1.00 80.06 141 ARG A N 1
ATOM 1145 C CA . ARG A 1 1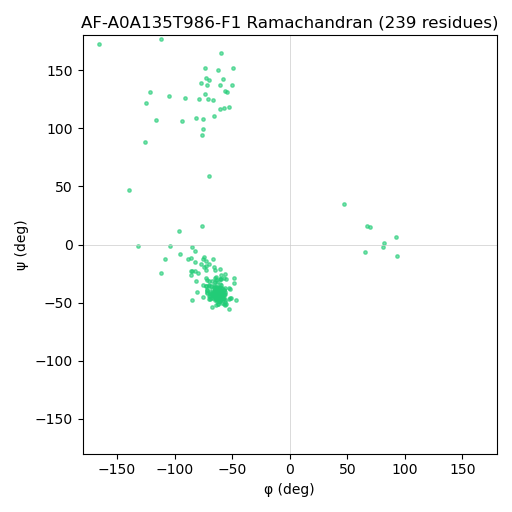41 ? 3.896 -1.152 10.753 1.00 80.06 141 ARG A CA 1
ATOM 1146 C C . ARG A 1 141 ? 2.725 -0.268 11.176 1.00 80.06 141 ARG A C 1
ATOM 1148 O O . ARG A 1 141 ? 2.125 -0.531 12.217 1.00 80.06 141 ARG A O 1
ATOM 1155 N N . GLU A 1 142 ? 2.394 0.744 10.380 1.00 77.69 142 GLU A N 1
ATOM 1156 C CA . GLU A 1 142 ? 1.276 1.649 10.659 1.00 77.69 142 GLU A CA 1
ATOM 1157 C C . GLU A 1 142 ? -0.058 0.892 10.638 1.00 77.69 142 GLU A C 1
ATOM 1159 O O . GLU A 1 142 ? -0.872 1.013 11.556 1.00 77.69 142 GLU A O 1
ATOM 1164 N N . ALA A 1 143 ? -0.242 0.003 9.659 1.00 77.00 143 ALA A N 1
ATOM 1165 C CA . ALA A 1 143 ? -1.420 -0.853 9.596 1.00 77.00 143 ALA A CA 1
ATOM 1166 C C . ALA A 1 143 ? -1.551 -1.766 10.829 1.00 77.00 143 ALA A C 1
ATOM 1168 O O . ALA A 1 143 ? -2.637 -1.885 11.401 1.00 77.00 143 ALA A O 1
ATOM 1169 N N . ALA A 1 144 ? -0.447 -2.370 11.283 1.00 77.50 144 ALA A N 1
ATOM 1170 C CA . ALA A 1 144 ? -0.436 -3.196 12.491 1.00 77.50 144 ALA A CA 1
ATOM 1171 C C . ALA A 1 144 ? -0.747 -2.383 13.762 1.00 77.50 144 ALA A C 1
ATOM 1173 O O . ALA A 1 144 ? -1.466 -2.857 14.644 1.00 77.50 144 ALA A O 1
ATOM 1174 N N . SER A 1 145 ? -0.234 -1.151 13.854 1.00 76.12 145 SER A N 1
ATOM 1175 C CA . SER A 1 145 ? -0.531 -0.225 14.954 1.00 76.12 145 SER A CA 1
ATOM 1176 C C . SER A 1 145 ? -2.035 0.032 15.066 1.00 76.12 145 SER A C 1
ATOM 1178 O O . SER A 1 145 ? -2.622 -0.088 16.146 1.00 76.12 145 SER A O 1
ATOM 1180 N N . TYR A 1 146 ? -2.694 0.282 13.936 1.00 74.62 146 TYR A N 1
ATOM 1181 C CA . TYR A 1 146 ? -4.131 0.514 13.911 1.00 74.62 146 TYR A CA 1
ATOM 1182 C C . TYR A 1 146 ? -4.963 -0.703 14.326 1.00 74.62 146 TYR A C 1
ATOM 1184 O O . TYR A 1 146 ? -5.900 -0.557 15.114 1.00 74.62 146 TYR A O 1
ATOM 1192 N N . GLU A 1 147 ? -4.621 -1.908 13.857 1.00 75.56 147 GLU A N 1
ATOM 1193 C CA . GLU A 1 147 ? -5.313 -3.138 14.273 1.00 75.56 147 GLU A CA 1
ATOM 1194 C C . GLU A 1 147 ? -5.270 -3.320 15.799 1.00 75.56 147 GLU A C 1
ATOM 1196 O O . GLU A 1 147 ? -6.267 -3.702 16.418 1.00 75.56 147 GLU A O 1
ATOM 1201 N N . ILE A 1 148 ? -4.138 -2.988 16.430 1.00 73.00 148 ILE A N 1
ATOM 1202 C CA . ILE A 1 148 ? -3.978 -3.041 17.888 1.00 73.00 148 ILE A CA 1
ATOM 1203 C C . ILE A 1 148 ? -4.904 -2.036 18.582 1.00 73.00 148 ILE A C 1
ATOM 1205 O O . ILE A 1 148 ? -5.539 -2.390 19.585 1.00 73.00 148 ILE A O 1
ATOM 1209 N N . VAL A 1 149 ? -4.989 -0.804 18.069 1.00 79.19 149 VAL A N 1
ATOM 1210 C CA . VAL A 1 149 ? -5.864 0.246 18.615 1.00 79.19 149 VAL A CA 1
ATOM 1211 C C . VAL A 1 149 ? -7.331 -0.173 18.509 1.00 79.19 149 VAL A C 1
ATOM 1213 O O . VAL A 1 149 ? -8.017 -0.216 19.530 1.00 79.19 149 VAL A O 1
ATOM 1216 N N . GLN A 1 150 ? -7.786 -0.601 17.331 1.00 81.00 150 GLN A N 1
ATOM 1217 C CA . GLN A 1 150 ? -9.162 -1.065 17.116 1.00 81.00 150 GLN A CA 1
ATOM 1218 C C . GLN A 1 150 ? -9.513 -2.274 17.995 1.00 81.00 150 GLN A C 1
ATOM 1220 O O . GLN A 1 150 ? -10.556 -2.306 18.652 1.00 81.00 150 GLN A O 1
ATOM 1225 N N . ALA A 1 151 ? -8.617 -3.260 18.100 1.00 83.06 151 ALA A N 1
ATOM 1226 C CA . ALA A 1 151 ? -8.823 -4.410 18.978 1.00 83.06 151 ALA A CA 1
ATOM 1227 C C . ALA A 1 151 ? -8.878 -4.013 20.463 1.00 83.06 151 ALA A C 1
ATOM 1229 O O . ALA A 1 151 ? -9.530 -4.680 21.272 1.00 83.06 151 ALA A O 1
ATOM 1230 N N . ARG A 1 152 ? -8.166 -2.956 20.868 1.00 85.06 152 ARG A N 1
ATOM 1231 C CA . ARG A 1 152 ? -8.240 -2.418 22.231 1.00 85.06 152 ARG A CA 1
ATOM 1232 C C . ARG A 1 152 ? -9.582 -1.735 22.484 1.00 85.06 152 ARG A C 1
ATOM 1234 O O . ARG A 1 152 ? -10.197 -2.040 23.501 1.00 85.06 152 ARG A O 1
ATOM 1241 N N . GLU A 1 153 ? -10.047 -0.888 21.571 1.00 89.06 153 GLU A N 1
ATOM 1242 C CA . GLU A 1 153 ? -11.356 -0.222 21.661 1.00 89.06 153 GLU A CA 1
ATOM 1243 C C . GLU A 1 153 ? -12.502 -1.237 21.716 1.00 89.06 153 GLU A C 1
ATOM 1245 O O . GLU A 1 153 ? -13.373 -1.160 22.583 1.00 89.06 153 GLU A O 1
ATOM 1250 N N . TRP A 1 154 ? -12.457 -2.262 20.863 1.00 89.88 154 TRP A N 1
ATOM 1251 C CA . TRP A 1 154 ? -13.451 -3.333 20.864 1.00 89.88 154 TRP A CA 1
ATOM 1252 C C . TRP A 1 154 ? -13.479 -4.109 22.187 1.00 89.88 154 TRP A C 1
ATOM 1254 O O . TRP A 1 154 ? -14.545 -4.361 22.748 1.00 89.88 154 TRP A O 1
ATOM 1264 N N . ARG A 1 155 ? -12.302 -4.465 22.723 1.00 91.56 155 ARG A N 1
ATOM 1265 C CA . ARG A 1 155 ? -12.192 -5.136 24.030 1.00 91.56 155 ARG A CA 1
ATOM 1266 C C . ARG A 1 155 ? -12.728 -4.272 25.167 1.00 91.56 155 ARG A C 1
ATOM 1268 O O . ARG A 1 155 ? -13.407 -4.802 26.041 1.00 91.56 155 ARG A O 1
ATOM 1275 N N . GLN A 1 156 ? -12.442 -2.973 25.144 1.00 93.88 156 GLN A N 1
ATOM 1276 C CA . GLN A 1 156 ? -12.944 -2.018 26.130 1.00 93.88 156 GLN A CA 1
ATOM 1277 C C . GLN A 1 156 ? -14.477 -1.978 26.113 1.00 93.88 156 GLN A C 1
ATOM 1279 O O . GLN A 1 156 ? -15.109 -2.152 27.152 1.00 93.88 156 GLN A O 1
ATOM 1284 N N . LYS A 1 157 ? -15.075 -1.862 24.924 1.00 94.94 157 LYS A N 1
ATOM 1285 C CA . LYS A 1 157 ? -16.531 -1.850 24.758 1.00 94.94 157 LYS A CA 1
ATOM 1286 C C . LYS A 1 157 ? -17.189 -3.145 25.242 1.00 94.94 157 LYS A C 1
ATOM 1288 O O . LYS A 1 157 ? -18.185 -3.102 25.956 1.00 94.94 157 LYS A O 1
ATOM 1293 N N . LEU A 1 158 ? -16.615 -4.303 24.907 1.00 94.88 158 LEU A N 1
ATOM 1294 C CA . LEU A 1 158 ? -17.116 -5.595 25.390 1.00 94.88 158 LEU A CA 1
ATOM 1295 C C . LEU A 1 158 ? -17.060 -5.710 26.918 1.00 94.88 158 LEU A C 1
ATOM 1297 O O . LEU A 1 158 ? -17.957 -6.305 27.518 1.00 94.88 158 LEU A O 1
ATOM 1301 N N . LEU A 1 159 ? -16.012 -5.166 27.543 1.00 95.81 159 LEU A N 1
ATOM 1302 C CA . LEU A 1 159 ? -15.873 -5.156 28.997 1.00 95.81 159 LEU A CA 1
ATOM 1303 C C . LEU A 1 159 ? -16.951 -4.282 29.647 1.00 95.81 159 LEU A C 1
ATOM 1305 O O . LEU A 1 159 ? -17.576 -4.714 30.611 1.00 95.81 159 LEU A O 1
ATOM 1309 N N . GLU A 1 160 ? -17.205 -3.097 29.096 1.00 96.75 160 GLU A N 1
ATOM 1310 C CA . GLU A 1 160 ? -18.266 -2.195 29.561 1.00 96.75 160 GLU A CA 1
ATOM 1311 C C . GLU A 1 160 ? -19.651 -2.845 29.430 1.00 96.75 160 GLU A C 1
ATOM 1313 O O . GLU A 1 160 ? -20.417 -2.879 30.391 1.00 96.75 160 GLU A O 1
ATOM 1318 N N . GLU A 1 161 ? -19.946 -3.473 28.288 1.00 96.31 161 GLU A N 1
ATOM 1319 C CA . GLU A 1 161 ? -21.202 -4.204 28.077 1.00 96.31 161 GLU A CA 1
ATOM 1320 C C . GLU A 1 161 ? -21.363 -5.400 29.031 1.00 96.31 161 GLU A C 1
ATOM 1322 O O . GLU A 1 161 ? -22.473 -5.711 29.472 1.00 96.31 161 GLU A O 1
ATOM 1327 N N . ALA A 1 162 ? -20.271 -6.101 29.350 1.00 95.44 162 ALA A N 1
ATOM 1328 C CA . ALA A 1 162 ? -20.282 -7.186 30.327 1.00 95.44 162 ALA A CA 1
ATOM 1329 C C . ALA A 1 162 ? -20.560 -6.669 31.745 1.00 95.44 162 ALA A C 1
ATOM 1331 O O . ALA A 1 162 ? -21.432 -7.217 32.417 1.00 95.44 162 ALA A O 1
ATOM 1332 N N . GLN A 1 163 ? -19.898 -5.586 32.159 1.00 96.44 163 GLN A N 1
ATOM 1333 C CA . GLN A 1 163 ? -20.126 -4.948 33.459 1.00 96.44 163 GLN A CA 1
ATOM 1334 C C . GLN A 1 163 ? -21.557 -4.421 33.598 1.00 96.44 163 GLN A C 1
ATOM 1336 O O . GLN A 1 163 ? -22.173 -4.551 34.655 1.00 96.44 163 GLN A O 1
ATOM 1341 N N . AS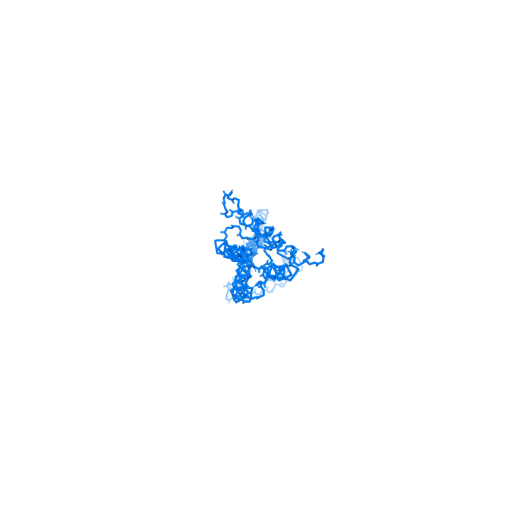P A 1 164 ? -22.118 -3.849 32.535 1.00 96.62 164 ASP A N 1
ATOM 1342 C CA . ASP A 1 164 ? -23.499 -3.371 32.541 1.00 96.62 164 ASP A CA 1
ATOM 1343 C C . ASP A 1 164 ? -24.514 -4.515 32.626 1.00 96.62 164 ASP A C 1
ATOM 1345 O O . ASP A 1 164 ? -25.553 -4.365 33.275 1.00 96.62 164 ASP A O 1
ATOM 1349 N N . ARG A 1 165 ? -24.232 -5.665 31.9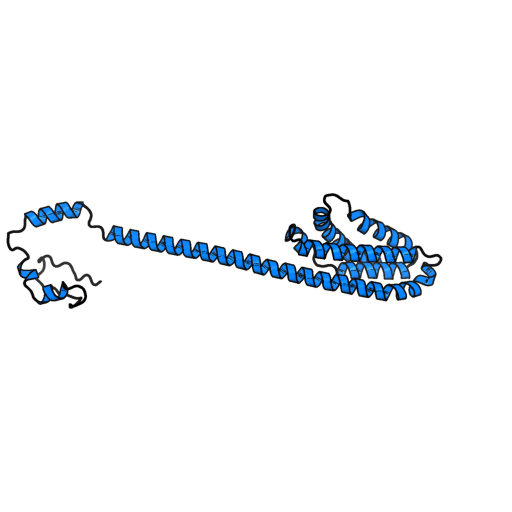99 1.00 94.50 165 ARG A N 1
ATOM 1350 C CA . ARG A 1 165 ? -25.053 -6.875 32.168 1.00 94.50 165 ARG A CA 1
ATOM 1351 C C . ARG A 1 165 ? -24.984 -7.399 33.593 1.00 94.50 165 ARG A C 1
ATOM 1353 O O . ARG A 1 165 ? -26.034 -7.624 34.183 1.00 94.50 165 ARG A O 1
ATOM 1360 N N . GLU A 1 166 ? -23.786 -7.511 34.153 1.00 95.00 166 GLU A N 1
ATOM 1361 C CA . GLU A 1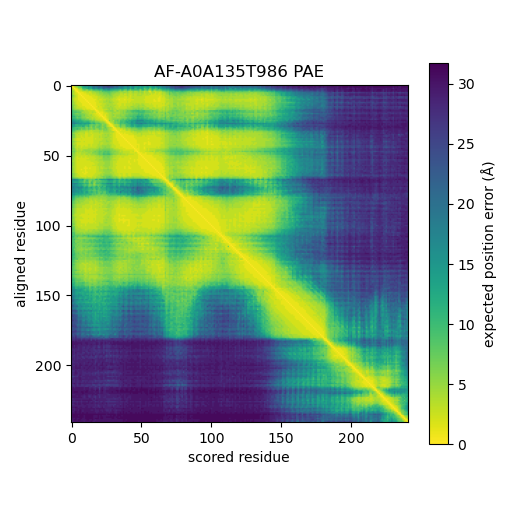 166 ? -23.579 -7.986 35.523 1.00 95.00 166 GLU A CA 1
ATOM 1362 C C . GLU A 1 166 ? -24.328 -7.109 36.538 1.00 95.00 166 GLU A C 1
ATOM 1364 O O . GLU A 1 166 ? -25.092 -7.618 37.355 1.00 95.00 166 GLU A O 1
ATOM 1369 N N . LYS A 1 167 ? -24.234 -5.777 36.416 1.00 95.69 167 LYS A N 1
ATOM 1370 C CA . LYS A 1 167 ? -24.993 -4.841 37.265 1.00 95.69 167 LYS A CA 1
ATOM 1371 C C . LYS A 1 167 ? -26.506 -5.015 37.134 1.00 95.69 167 LYS A C 1
ATOM 1373 O O . LYS A 1 167 ? -27.225 -4.951 38.130 1.00 95.69 167 LYS A O 1
ATOM 1378 N N . LYS A 1 168 ? -27.016 -5.201 35.913 1.00 95.25 168 LYS A N 1
ATOM 1379 C CA . LYS A 1 168 ? -28.454 -5.427 35.682 1.00 95.25 168 LYS A CA 1
ATOM 1380 C C . LYS A 1 168 ? -28.915 -6.743 36.298 1.00 95.25 168 LYS A C 1
ATOM 1382 O O . LYS A 1 168 ? -29.989 -6.786 36.894 1.00 95.25 168 LYS A O 1
ATOM 1387 N N . GLU A 1 169 ? -28.111 -7.794 36.180 1.00 94.62 169 GLU A N 1
ATOM 1388 C CA . GLU A 1 169 ? -28.379 -9.091 36.800 1.00 94.62 169 GLU A CA 1
ATOM 1389 C C . GLU A 1 169 ? -28.384 -8.988 38.328 1.00 94.62 169 GLU A C 1
ATOM 1391 O O . GLU A 1 169 ? -29.318 -9.482 38.958 1.00 94.62 169 GLU A O 1
ATOM 1396 N N . GLU A 1 170 ? -27.423 -8.278 38.922 1.00 94.94 170 GLU A N 1
ATOM 1397 C CA . GLU A 1 170 ? -27.368 -8.037 40.368 1.00 94.94 170 GLU A CA 1
ATOM 1398 C C . GLU A 1 170 ? -28.616 -7.290 40.867 1.00 94.94 170 GLU A C 1
ATOM 1400 O O . GLU A 1 170 ? -29.242 -7.689 41.854 1.00 94.94 170 GLU A O 1
ATOM 1405 N N . ILE A 1 171 ? -29.036 -6.237 40.153 1.00 95.50 171 ILE A N 1
ATOM 1406 C CA . ILE A 1 171 ? -30.262 -5.490 40.468 1.00 95.50 171 ILE A CA 1
ATOM 1407 C C . ILE A 1 171 ? -31.485 -6.409 40.391 1.00 95.50 171 ILE A C 1
ATOM 1409 O O . ILE A 1 171 ? -32.270 -6.448 41.340 1.00 95.50 171 ILE A O 1
ATOM 1413 N N . HIS A 1 172 ? -31.627 -7.184 39.313 1.00 94.06 172 HIS A N 1
ATOM 1414 C CA . HIS A 1 172 ? -32.746 -8.110 39.145 1.00 94.06 172 HIS A CA 1
ATOM 1415 C C . HIS A 1 172 ? -32.784 -9.195 40.224 1.00 94.06 172 HIS A C 1
ATOM 1417 O O . HIS A 1 172 ? -33.857 -9.500 40.748 1.00 94.06 172 HIS A O 1
ATOM 1423 N N . GLN A 1 173 ? -31.633 -9.761 40.592 1.00 92.31 173 GLN A N 1
ATOM 1424 C CA . GLN A 1 173 ? -31.541 -10.735 41.679 1.00 92.31 173 GLN A CA 1
ATOM 1425 C C . GLN A 1 173 ? -31.965 -10.109 43.009 1.00 92.31 173 GLN A C 1
ATOM 1427 O O . GLN A 1 173 ? -32.778 -10.687 43.734 1.00 92.31 173 GLN A O 1
ATOM 1432 N N . ARG A 1 174 ? -31.484 -8.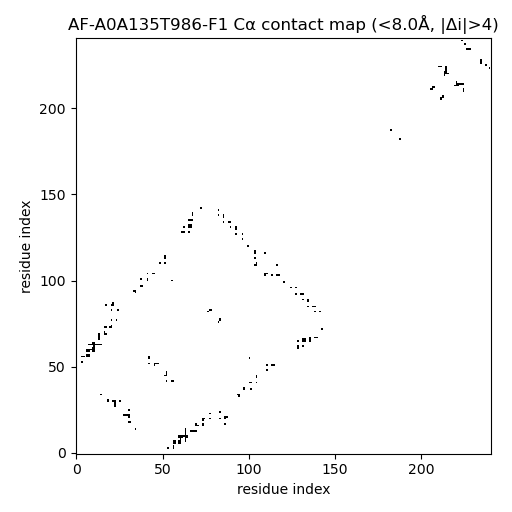898 43.312 1.00 91.44 174 ARG A N 1
ATOM 1433 C CA . ARG A 1 174 ? -31.854 -8.172 44.533 1.00 91.44 174 ARG A CA 1
ATOM 1434 C C . ARG A 1 174 ? -33.350 -7.863 44.585 1.00 91.44 174 ARG A C 1
ATOM 1436 O O . ARG A 1 174 ? -33.979 -8.041 45.626 1.00 91.44 174 ARG A O 1
ATOM 1443 N N . GLU A 1 175 ? -33.935 -7.420 43.476 1.00 92.25 175 GLU A N 1
ATOM 1444 C CA . GLU A 1 175 ? -35.376 -7.172 43.363 1.00 92.25 175 GLU A CA 1
ATOM 1445 C C . GLU A 1 175 ? -36.197 -8.453 43.537 1.00 92.25 175 GLU A C 1
ATOM 1447 O O . GLU A 1 175 ? -37.203 -8.442 44.249 1.00 92.25 175 GLU A O 1
ATOM 1452 N N . ALA A 1 176 ? -35.756 -9.567 42.948 1.00 89.81 176 ALA A N 1
ATOM 1453 C CA . ALA A 1 176 ? -36.411 -10.862 43.097 1.00 89.81 176 ALA A CA 1
ATOM 1454 C C . ALA A 1 176 ? -36.400 -11.347 44.555 1.00 89.81 176 ALA A C 1
ATOM 1456 O O . ALA A 1 176 ? -37.440 -11.769 45.065 1.00 89.81 176 ALA A O 1
ATOM 1457 N N . VAL A 1 177 ? -35.261 -11.228 45.249 1.00 88.19 177 VAL A N 1
ATOM 1458 C CA . VAL A 1 177 ? -35.143 -11.560 46.679 1.00 88.19 177 VAL A CA 1
ATOM 1459 C C . VAL A 1 177 ? -36.037 -10.654 47.524 1.00 88.19 177 VAL A C 1
ATOM 1461 O O . VAL A 1 177 ? -36.786 -11.154 48.360 1.00 88.19 177 VAL A O 1
ATOM 1464 N N . ASN A 1 178 ? -36.030 -9.340 47.280 1.00 84.88 178 ASN A N 1
ATOM 1465 C CA . ASN A 1 178 ? -36.902 -8.406 47.996 1.00 84.88 178 ASN A CA 1
ATOM 1466 C C . ASN A 1 178 ? -38.385 -8.735 47.791 1.00 84.88 178 ASN A C 1
ATOM 1468 O O . ASN A 1 178 ? -39.149 -8.720 48.751 1.00 84.88 178 ASN A O 1
ATOM 1472 N N . LYS A 1 179 ? -38.796 -9.079 46.567 1.00 83.56 179 LYS A N 1
ATOM 1473 C CA . LYS A 1 179 ? -40.172 -9.494 46.268 1.00 83.56 179 LYS A CA 1
ATOM 1474 C C . LYS A 1 179 ? -40.541 -10.816 46.947 1.00 83.56 179 LYS A C 1
ATOM 1476 O O . LYS A 1 179 ? -41.674 -10.965 47.387 1.00 83.56 179 LYS A O 1
ATOM 1481 N N . TRP A 1 180 ? -39.607 -11.764 47.045 1.00 82.12 180 TRP A N 1
ATOM 1482 C CA . TRP A 1 180 ? -39.815 -13.015 47.781 1.00 82.12 180 TRP A CA 1
ATOM 1483 C C . TRP A 1 180 ? -39.941 -12.785 49.296 1.00 82.12 180 TRP A C 1
ATOM 1485 O O . TRP A 1 180 ? -40.775 -13.417 49.940 1.00 82.12 180 TRP A O 1
ATOM 1495 N N . LEU A 1 181 ? -39.154 -11.858 49.854 1.00 79.88 181 LEU A N 1
ATOM 1496 C CA . LEU A 1 181 ? -39.196 -11.482 51.272 1.00 79.88 181 LEU A CA 1
ATOM 1497 C C . LEU A 1 181 ? -40.412 -10.625 51.649 1.00 79.88 181 LEU A C 1
ATOM 1499 O O . LEU A 1 181 ? -40.731 -10.531 52.835 1.00 79.88 181 LEU A O 1
ATOM 1503 N N . GLN A 1 182 ? -41.079 -9.981 50.685 1.00 75.06 182 GLN A N 1
ATOM 1504 C CA . GLN A 1 182 ? -42.269 -9.180 50.963 1.00 75.06 182 GLN A CA 1
ATOM 1505 C C . GLN A 1 182 ? -43.371 -10.053 51.572 1.00 75.06 182 GLN A C 1
ATOM 1507 O O . GLN A 1 182 ? -43.915 -10.965 50.947 1.00 75.06 182 GLN A O 1
ATOM 1512 N N . VAL A 1 183 ? -43.738 -9.730 52.811 1.00 58.75 183 VAL A N 1
ATOM 1513 C CA . VAL A 1 183 ? -44.965 -10.219 53.433 1.00 58.75 183 VAL A CA 1
ATOM 1514 C C . VAL A 1 183 ? -46.118 -9.610 52.637 1.00 58.75 183 VAL A C 1
ATOM 1516 O O . VAL A 1 183 ? -46.302 -8.403 52.648 1.00 58.75 183 VAL A O 1
ATOM 1519 N N . SER A 1 184 ? -46.862 -10.421 51.882 1.00 59.62 184 SER A N 1
ATOM 1520 C CA . SER A 1 184 ? -48.023 -9.922 51.130 1.00 59.62 184 SER A CA 1
ATOM 1521 C C . SER A 1 184 ? -49.041 -9.266 52.074 1.00 59.62 184 SER A C 1
ATOM 1523 O O . SER A 1 184 ? -49.304 -9.863 53.116 1.00 59.62 184 SER A O 1
ATOM 1525 N N . ASP A 1 185 ? -49.709 -8.175 51.684 1.00 58.44 185 ASP A N 1
ATOM 1526 C CA . ASP A 1 185 ? -50.791 -7.522 52.464 1.00 58.44 185 ASP A CA 1
ATOM 1527 C C . ASP A 1 185 ? -51.865 -8.501 52.974 1.00 58.44 185 ASP A C 1
ATOM 1529 O O . ASP A 1 185 ? -52.385 -8.377 54.080 1.00 58.44 185 ASP A O 1
ATOM 1533 N N . ARG A 1 186 ? -52.155 -9.568 52.212 1.00 56.44 186 ARG A N 1
ATOM 1534 C CA . ARG A 1 186 ? -53.072 -10.641 52.648 1.00 56.44 186 ARG A CA 1
ATOM 1535 C C . ARG A 1 186 ? -52.628 -11.356 53.926 1.00 56.44 186 ARG A C 1
ATOM 1537 O O . ARG A 1 186 ? -53.457 -11.945 54.620 1.00 56.44 186 ARG A O 1
ATOM 1544 N N . ASN A 1 187 ? -51.329 -11.368 54.204 1.00 61.66 187 ASN A N 1
ATOM 1545 C CA . ASN A 1 187 ? -50.782 -11.919 55.431 1.00 61.66 187 ASN A CA 1
ATOM 1546 C C . ASN A 1 187 ? -50.895 -10.922 56.576 1.00 61.66 187 ASN A C 1
ATOM 1548 O O . ASN A 1 187 ? -51.106 -11.393 57.682 1.00 61.66 187 ASN A O 1
ATOM 1552 N N . GLU A 1 188 ? -50.827 -9.608 56.351 1.00 66.94 188 GLU A N 1
ATOM 1553 C CA . GLU A 1 188 ? -51.006 -8.619 57.423 1.00 66.94 188 GLU A CA 1
ATOM 1554 C C . GLU A 1 188 ? -52.414 -8.674 58.008 1.00 66.94 188 GLU A C 1
ATOM 1556 O O . GLU A 1 188 ? -52.546 -8.934 59.200 1.00 66.94 188 GLU A O 1
ATOM 1561 N N . GLU A 1 189 ? -53.467 -8.603 57.188 1.00 69.62 189 GLU A N 1
ATOM 1562 C CA . GLU A 1 189 ? -54.844 -8.737 57.694 1.00 69.62 189 GLU A CA 1
ATOM 1563 C C . GLU A 1 189 ? -55.069 -10.087 58.393 1.00 69.62 189 GLU A C 1
ATOM 1565 O O . GLU A 1 189 ? -55.770 -10.193 59.400 1.00 69.62 189 GLU A O 1
ATOM 1570 N N . LYS A 1 190 ? -54.473 -11.167 57.870 1.00 72.88 190 LYS A N 1
ATOM 1571 C CA . LYS A 1 190 ? -54.568 -12.495 58.486 1.00 72.88 190 LYS A CA 1
ATOM 1572 C C . LYS A 1 190 ? -53.802 -12.562 59.809 1.00 72.88 190 LYS A C 1
ATOM 1574 O O . LYS A 1 190 ? -54.299 -13.178 60.751 1.00 72.88 190 LYS A O 1
ATOM 1579 N N . LEU A 1 191 ? -52.615 -11.965 59.882 1.00 71.25 191 LEU A N 1
ATOM 1580 C CA . LEU A 1 191 ? -51.782 -11.882 61.080 1.00 71.25 191 LEU A CA 1
ATOM 1581 C C . LEU A 1 191 ? -52.467 -11.030 62.141 1.00 71.25 191 LEU A C 1
ATOM 1583 O O . LEU A 1 191 ? -52.520 -11.449 63.290 1.00 71.25 191 LEU A O 1
ATOM 1587 N N . GLU A 1 192 ? -53.066 -9.910 61.755 1.00 76.19 192 GLU A N 1
ATOM 1588 C CA . GLU A 1 192 ? -53.820 -9.023 62.635 1.00 76.19 192 GLU A CA 1
ATOM 1589 C C . GLU A 1 192 ? -55.090 -9.710 63.154 1.00 76.19 192 GLU A C 1
ATOM 1591 O O . GLU A 1 192 ? -55.358 -9.720 64.354 1.00 76.19 192 GLU A O 1
ATOM 1596 N N . ARG A 1 193 ? -55.823 -10.429 62.292 1.00 78.56 193 ARG A N 1
ATOM 1597 C CA . ARG A 1 193 ? -56.955 -11.274 62.717 1.00 78.56 193 ARG A CA 1
ATOM 1598 C C . ARG A 1 193 ? -56.541 -12.398 63.666 1.00 78.56 193 ARG A C 1
ATOM 1600 O O . ARG A 1 193 ? -57.314 -12.747 64.556 1.00 78.56 193 ARG A O 1
ATOM 1607 N N . LEU A 1 194 ? -55.373 -13.008 63.461 1.00 76.62 194 LEU A N 1
ATOM 1608 C CA . LEU A 1 194 ? -54.835 -14.028 64.365 1.00 76.62 194 LEU A CA 1
ATOM 1609 C C . LEU A 1 194 ? -54.366 -13.408 65.685 1.00 76.62 194 LEU A C 1
ATOM 1611 O O . LEU A 1 194 ? -54.625 -13.981 66.738 1.00 76.62 194 LEU A O 1
ATOM 1615 N N . HIS A 1 195 ? -53.746 -12.230 65.635 1.00 73.56 195 HIS A N 1
ATOM 1616 C CA . HIS A 1 195 ? -53.313 -11.468 66.800 1.00 73.56 195 HIS A CA 1
ATOM 1617 C C . HIS A 1 195 ? -54.506 -11.075 67.676 1.00 73.56 195 HIS A C 1
ATOM 1619 O O . HIS A 1 195 ? -54.510 -11.372 68.864 1.00 73.56 195 HIS A O 1
ATOM 1625 N N . ASN A 1 196 ? -55.575 -10.552 67.072 1.00 78.25 196 ASN A N 1
ATOM 1626 C CA . ASN A 1 196 ? -56.814 -10.179 67.763 1.00 78.25 196 ASN A CA 1
ATOM 1627 C C . ASN A 1 196 ? -57.582 -11.380 68.348 1.00 78.25 196 ASN A C 1
ATOM 1629 O O . ASN A 1 196 ? -58.522 -11.203 69.118 1.00 78.25 196 ASN A O 1
ATOM 1633 N N . ARG A 1 197 ? -57.216 -12.612 67.971 1.00 77.56 197 ARG A N 1
ATOM 1634 C CA . ARG A 1 197 ? -57.759 -13.857 68.537 1.00 77.56 197 ARG A CA 1
ATOM 1635 C C . ARG A 1 197 ? -56.903 -14.436 69.664 1.00 77.56 197 ARG A C 1
ATOM 1637 O O . ARG A 1 197 ? -57.329 -15.406 70.292 1.00 77.56 197 ARG A O 1
ATOM 1644 N N . CYS A 1 198 ? -55.713 -13.895 69.905 1.00 76.25 198 CYS A N 1
ATOM 1645 C CA . CYS A 1 198 ? -54.867 -14.311 71.014 1.00 76.25 198 CYS A CA 1
ATOM 1646 C C . CYS A 1 198 ? -55.381 -13.710 72.326 1.00 76.25 198 CYS A C 1
ATOM 1648 O O . CYS A 1 198 ? -55.768 -12.549 72.382 1.00 76.25 198 CYS A O 1
ATOM 1650 N N . LEU A 1 199 ? -55.358 -14.507 73.393 1.00 75.12 199 LEU A N 1
ATOM 1651 C CA . LEU A 1 199 ? -55.636 -14.033 74.749 1.00 75.12 199 LEU A CA 1
ATOM 1652 C C . LEU A 1 199 ? -54.453 -13.216 75.278 1.00 75.12 199 LEU A C 1
ATOM 1654 O O . LEU A 1 199 ? -53.298 -13.495 74.930 1.00 75.12 199 LEU A O 1
ATOM 1658 N N . ASP A 1 200 ? -54.721 -12.274 76.178 1.00 75.38 200 ASP A N 1
ATOM 1659 C CA . ASP A 1 200 ? -53.672 -11.542 76.886 1.00 75.38 200 ASP A CA 1
ATOM 1660 C C . ASP A 1 200 ? -52.710 -12.516 77.584 1.00 75.38 200 ASP A C 1
ATOM 1662 O O . ASP A 1 200 ? -53.121 -13.472 78.243 1.00 75.38 200 ASP A O 1
ATOM 1666 N N . GLY A 1 201 ? -51.405 -12.313 77.390 1.00 71.62 201 GLY A N 1
ATOM 1667 C CA . GLY A 1 201 ? -50.367 -13.221 77.897 1.00 71.62 201 GLY A CA 1
ATOM 1668 C C . GLY A 1 201 ? -49.918 -14.315 76.920 1.00 71.62 201 GLY A C 1
ATOM 1669 O O . GLY A 1 201 ? -48.898 -14.972 77.154 1.00 71.62 201 GLY A O 1
ATOM 1670 N N . THR A 1 202 ? -50.616 -14.503 75.795 1.00 68.88 202 THR A N 1
ATOM 1671 C CA . THR A 1 202 ? -50.223 -15.489 74.774 1.00 68.88 202 THR A CA 1
ATOM 1672 C C . THR A 1 202 ? -48.828 -15.166 74.227 1.00 68.88 202 THR A C 1
ATOM 1674 O O . THR A 1 202 ? -48.484 -14.010 73.992 1.00 68.88 202 THR A O 1
ATOM 1677 N N . SER A 1 203 ? -47.992 -16.194 74.051 1.00 66.44 203 SER A N 1
ATOM 1678 C CA . SER A 1 203 ? -46.604 -16.095 73.554 1.00 66.44 203 SER A CA 1
ATOM 1679 C C . SER A 1 203 ? -45.602 -15.349 74.453 1.00 66.44 203 SER A C 1
ATOM 1681 O O . SER A 1 203 ? -44.404 -15.414 74.182 1.00 66.44 203 SER A O 1
ATOM 1683 N N . GLN A 1 204 ? -46.022 -14.722 75.560 1.00 72.19 204 GLN A N 1
ATOM 1684 C CA . GLN A 1 204 ? -45.105 -14.031 76.485 1.00 72.19 204 GLN A CA 1
ATOM 1685 C C . GLN A 1 204 ? -44.133 -14.994 77.186 1.00 72.19 204 GLN A C 1
ATOM 1687 O O . GLN A 1 204 ? -42.996 -14.638 77.492 1.00 72.19 204 GLN A O 1
ATOM 1692 N N . TRP A 1 205 ? -44.539 -16.251 77.383 1.00 73.69 205 TRP A N 1
ATOM 1693 C CA . TRP A 1 205 ? -43.670 -17.289 77.945 1.00 73.69 205 TRP A CA 1
ATOM 1694 C C . TRP A 1 205 ? -42.464 -17.609 77.042 1.00 73.69 205 TRP A C 1
ATOM 1696 O O . TRP A 1 205 ? -41.410 -18.001 77.540 1.00 73.69 205 TRP A O 1
ATOM 1706 N N . VAL A 1 206 ? -42.588 -17.417 75.721 1.00 74.06 206 VAL A N 1
ATOM 1707 C CA . VAL A 1 206 ? -41.511 -17.694 74.756 1.00 74.06 206 VAL A CA 1
ATOM 1708 C C . VAL A 1 206 ? -40.379 -16.688 74.928 1.00 74.06 206 VAL A C 1
ATOM 1710 O O . VAL A 1 206 ? -39.218 -17.075 75.041 1.00 74.06 206 VAL A O 1
ATOM 1713 N N . THR A 1 207 ? -40.705 -15.398 75.023 1.00 71.88 207 THR A N 1
ATOM 1714 C CA . THR A 1 207 ? -39.718 -14.329 75.245 1.00 71.88 207 THR A CA 1
ATOM 1715 C C . THR 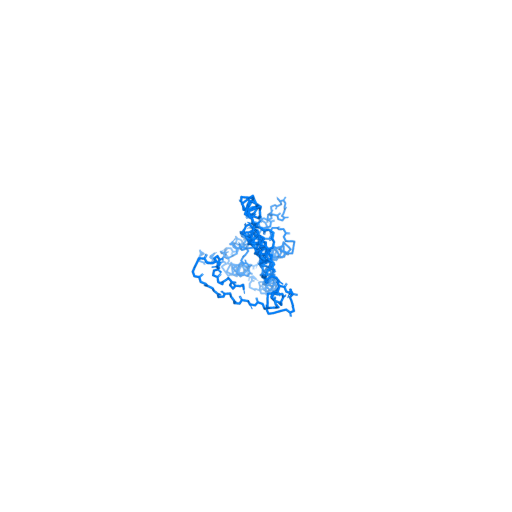A 1 207 ? -39.212 -14.289 76.688 1.00 71.88 207 THR A C 1
ATOM 1717 O O . THR A 1 207 ? -38.191 -13.659 76.971 1.00 71.88 207 THR A O 1
ATOM 1720 N N . ALA A 1 208 ? -39.863 -15.003 77.612 1.00 78.25 208 ALA A N 1
ATOM 1721 C CA . ALA A 1 208 ? -39.368 -15.200 78.968 1.00 78.25 208 ALA A CA 1
ATOM 1722 C C . ALA A 1 208 ? -38.162 -16.162 79.046 1.00 78.25 208 ALA A C 1
ATOM 1724 O O . ALA A 1 208 ? -37.380 -16.080 79.993 1.00 78.25 208 ALA A O 1
ATOM 1725 N N . SER A 1 209 ? -37.972 -17.033 78.049 1.00 82.44 209 SER A N 1
ATOM 1726 C CA . SER A 1 209 ? -36.871 -18.002 78.023 1.00 82.44 209 SER A CA 1
ATOM 1727 C C . SER A 1 209 ? -35.520 -17.343 77.732 1.00 82.44 209 SER A C 1
ATOM 1729 O O . SER A 1 209 ? -35.348 -16.642 76.733 1.00 82.44 209 SER A O 1
ATOM 1731 N N . ALA A 1 210 ? -34.519 -17.634 78.566 1.00 80.75 210 ALA A N 1
ATOM 1732 C CA . ALA A 1 210 ? -33.151 -17.148 78.381 1.00 80.75 210 ALA A CA 1
ATOM 1733 C C . ALA A 1 210 ? -32.532 -17.600 77.044 1.00 80.75 210 ALA A C 1
ATOM 1735 O O . ALA A 1 210 ? -31.808 -16.834 76.410 1.00 80.75 210 ALA A O 1
ATOM 1736 N N . GLN A 1 211 ? -32.866 -18.810 76.583 1.00 79.25 211 GLN A N 1
ATOM 1737 C CA . GLN A 1 211 ? -32.381 -19.356 75.310 1.00 79.25 211 GLN A CA 1
ATOM 1738 C C . GLN A 1 211 ? -32.929 -18.562 74.118 1.00 79.25 211 GLN A C 1
ATOM 1740 O O . GLN A 1 211 ? -32.184 -18.213 73.205 1.00 79.25 211 GLN A O 1
ATOM 1745 N N . VAL A 1 212 ? -34.217 -18.211 74.164 1.00 79.25 212 VAL A N 1
ATOM 1746 C CA . VAL A 1 212 ? -34.874 -17.417 73.117 1.00 79.25 212 VAL A CA 1
ATOM 1747 C C . VAL A 1 212 ? -34.352 -15.982 73.117 1.00 79.25 212 VAL A C 1
ATOM 1749 O O . VAL A 1 212 ? -34.064 -15.434 72.058 1.00 79.25 212 VAL A O 1
ATOM 1752 N N . ARG A 1 213 ? -34.171 -15.372 74.296 1.00 80.06 213 ARG A N 1
ATOM 1753 C CA . ARG A 1 213 ? -33.595 -14.022 74.401 1.00 80.06 213 ARG A CA 1
ATOM 1754 C C . ARG A 1 213 ? -32.170 -13.958 73.868 1.00 80.06 213 ARG A C 1
ATOM 1756 O O . ARG A 1 213 ? -31.837 -12.984 73.207 1.00 80.06 213 ARG A O 1
ATOM 1763 N N . SER A 1 214 ? -31.350 -14.972 74.150 1.00 80.44 214 SER A N 1
ATOM 1764 C CA . SER A 1 214 ? -29.997 -15.064 73.598 1.00 80.44 214 SER A CA 1
ATOM 1765 C C . SER A 1 214 ? -30.046 -15.136 72.072 1.00 80.44 214 SER A C 1
ATOM 1767 O O . SER A 1 214 ? -29.397 -14.329 71.423 1.00 80.44 214 SER A O 1
ATOM 1769 N N . TRP A 1 215 ? -30.882 -16.004 71.497 1.00 82.06 215 TRP A N 1
ATOM 1770 C CA . TRP A 1 215 ? -31.044 -16.111 70.041 1.00 82.06 215 TRP A CA 1
ATOM 1771 C C . TRP A 1 215 ? -31.526 -14.806 69.374 1.00 82.06 215 TRP A C 1
ATOM 1773 O O . TRP A 1 215 ? -31.042 -14.438 68.308 1.00 82.06 215 TRP A O 1
ATOM 1783 N N . LEU A 1 216 ? -32.423 -14.051 70.021 1.00 79.31 216 LEU A N 1
ATOM 1784 C CA . LEU A 1 216 ? -32.924 -12.768 69.504 1.00 79.31 216 LEU A CA 1
ATOM 1785 C C . LEU A 1 216 ? -31.880 -11.631 69.512 1.00 79.31 216 LEU A C 1
ATOM 1787 O O . LEU A 1 216 ? -32.082 -10.613 68.843 1.00 79.31 216 LEU A O 1
ATOM 1791 N N . GLN A 1 217 ? -30.774 -11.760 70.254 1.00 79.44 217 GLN A N 1
ATOM 1792 C CA . GLN A 1 217 ? -29.725 -10.738 70.300 1.00 79.44 217 GLN A CA 1
ATOM 1793 C C . GLN A 1 217 ? -28.874 -10.770 69.025 1.00 79.44 217 GLN A C 1
ATOM 1795 O O . GLN A 1 217 ? -27.934 -11.557 68.893 1.00 79.44 217 GLN A O 1
ATOM 1800 N N . ARG A 1 218 ? -29.173 -9.856 68.093 1.00 60.56 218 ARG A N 1
ATOM 1801 C CA . ARG A 1 218 ? -28.408 -9.680 66.849 1.00 60.56 218 ARG A CA 1
ATOM 1802 C C . ARG A 1 218 ? -26.910 -9.501 67.146 1.00 60.56 218 ARG A C 1
ATOM 1804 O O . ARG A 1 218 ? -26.514 -8.551 67.817 1.00 60.56 218 ARG A O 1
ATOM 1811 N N . GLY A 1 219 ? -26.087 -10.421 66.637 1.00 63.56 219 GLY A N 1
ATOM 1812 C CA . GLY A 1 219 ? -24.620 -10.342 66.644 1.00 63.56 219 GLY A CA 1
ATOM 1813 C C . GLY A 1 219 ? -23.901 -10.744 67.941 1.00 63.56 219 GLY A C 1
ATOM 1814 O O . GLY A 1 219 ? -22.674 -10.715 67.958 1.00 63.56 219 GLY A O 1
ATOM 1815 N N . ARG A 1 220 ? -24.611 -11.112 69.022 1.00 65.88 220 ARG A N 1
ATOM 1816 C CA . ARG A 1 220 ? -23.992 -11.526 70.307 1.00 65.88 220 ARG A CA 1
ATOM 1817 C C . ARG A 1 220 ? -24.551 -12.823 70.910 1.00 65.88 220 ARG A C 1
ATOM 1819 O O . ARG A 1 220 ? -24.079 -13.248 71.961 1.00 65.88 220 ARG A O 1
ATOM 1826 N N . GLY A 1 221 ? -25.541 -13.441 70.270 1.00 66.19 221 GLY A N 1
ATOM 1827 C CA . GLY A 1 221 ? -26.188 -14.670 70.730 1.00 66.19 221 GLY A CA 1
ATOM 1828 C C . GLY A 1 221 ? -25.917 -15.897 69.863 1.00 66.19 221 GLY A C 1
ATOM 1829 O O . GLY A 1 221 ? -25.283 -15.808 68.814 1.00 66.19 221 GLY A O 1
ATOM 1830 N N . ASN A 1 222 ? -26.440 -17.051 70.291 1.00 68.88 222 ASN A N 1
ATOM 1831 C CA . ASN A 1 222 ? -26.415 -18.272 69.483 1.00 68.88 222 ASN A CA 1
ATOM 1832 C C . ASN A 1 222 ? -27.304 -18.087 68.240 1.00 68.88 222 ASN A C 1
ATOM 1834 O O . ASN A 1 222 ? -28.487 -17.807 68.415 1.00 68.88 222 ASN A O 1
ATOM 1838 N N . PRO A 1 223 ? -26.799 -18.283 67.007 1.00 72.00 223 PRO A N 1
ATOM 1839 C CA . PRO A 1 223 ? -27.574 -18.037 65.784 1.00 72.00 223 PRO A CA 1
ATOM 1840 C C . PRO A 1 223 ? -28.661 -19.093 65.521 1.00 72.00 223 PRO A C 1
ATOM 1842 O O . PRO A 1 223 ? -29.556 -18.873 64.709 1.00 72.00 223 PRO A O 1
ATOM 1845 N N . ILE A 1 224 ? -28.610 -20.232 66.220 1.00 76.12 224 ILE A N 1
ATOM 1846 C CA . ILE A 1 224 ? -29.495 -21.382 66.008 1.00 76.12 224 ILE A CA 1
ATOM 1847 C C . ILE A 1 224 ? -30.253 -21.698 67.301 1.00 76.12 224 ILE A C 1
ATOM 1849 O O . ILE A 1 224 ? -29.649 -21.834 68.367 1.00 76.12 224 ILE A O 1
ATOM 1853 N N . LEU A 1 225 ? -31.573 -21.867 67.192 1.00 79.50 225 LEU A N 1
ATOM 1854 C CA . LEU A 1 225 ? -32.466 -22.266 68.279 1.00 79.50 225 LEU A CA 1
ATOM 1855 C C . LEU A 1 225 ? -33.257 -23.519 67.878 1.00 79.50 225 LEU A C 1
ATOM 1857 O O . LEU A 1 225 ? -34.014 -23.502 66.909 1.00 79.50 225 LEU A O 1
ATOM 1861 N N . TRP A 1 226 ? -33.126 -24.594 68.655 1.00 77.50 226 TRP A N 1
ATOM 1862 C CA . TRP A 1 226 ? -33.862 -25.841 68.432 1.00 77.50 226 TRP A CA 1
ATOM 1863 C C . TRP A 1 226 ? -35.187 -25.847 69.199 1.00 77.50 226 TRP A C 1
ATOM 1865 O O . TRP A 1 226 ? -35.224 -25.657 70.414 1.00 77.50 226 TRP A O 1
ATOM 1875 N N . LEU A 1 227 ? -36.292 -26.096 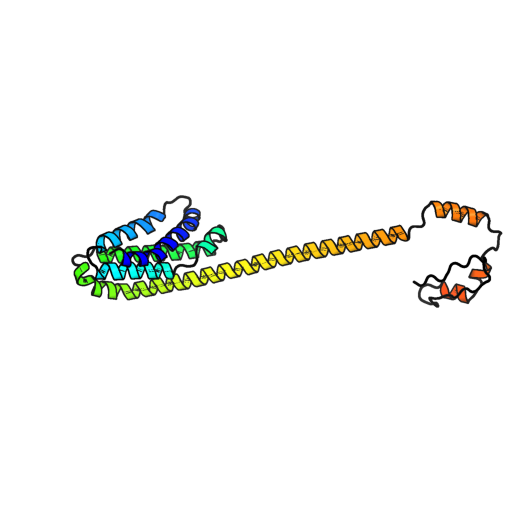68.493 1.00 75.25 227 LEU A N 1
ATOM 1876 C CA . LEU A 1 227 ? -37.643 -26.116 69.056 1.00 75.25 227 LEU A CA 1
ATOM 1877 C C . LEU A 1 227 ? -38.258 -27.522 68.932 1.00 75.25 227 LEU A C 1
ATOM 1879 O O . LEU A 1 227 ? -38.735 -27.895 67.867 1.00 75.25 227 LEU A O 1
ATOM 1883 N N . HIS A 1 228 ? -38.373 -28.264 70.040 1.00 74.50 228 HIS A N 1
ATOM 1884 C CA . HIS A 1 228 ? -39.019 -29.593 70.081 1.00 74.50 228 HIS A CA 1
ATOM 1885 C C . HIS A 1 228 ? -40.411 -29.597 70.708 1.00 74.50 228 HIS A C 1
ATOM 1887 O O . HIS A 1 228 ? -40.571 -29.143 71.842 1.00 74.50 228 HIS A O 1
ATOM 1893 N N . GLY A 1 229 ? -41.418 -30.153 70.026 1.00 66.75 229 GLY A N 1
ATOM 1894 C CA . GLY A 1 229 ? -42.733 -30.368 70.634 1.00 66.75 229 GLY A CA 1
ATOM 1895 C C . GLY A 1 229 ? -43.644 -31.308 69.865 1.00 66.75 229 GLY A C 1
ATOM 1896 O O . GLY A 1 229 ? -43.315 -31.762 68.774 1.00 66.75 229 GLY A O 1
ATOM 1897 N N . LYS A 1 230 ? -44.780 -31.616 70.497 1.00 61.88 230 LYS A N 1
ATOM 1898 C CA . LYS A 1 230 ? -45.753 -32.603 70.024 1.00 61.88 230 LYS A CA 1
ATOM 1899 C C . LYS A 1 230 ? -46.369 -32.218 68.665 1.00 61.88 230 LYS A C 1
ATOM 1901 O O . LYS A 1 230 ? -46.529 -31.023 68.398 1.00 61.88 230 LYS A O 1
ATOM 1906 N N . PRO A 1 231 ? -46.765 -33.201 67.836 1.00 66.25 231 PRO A N 1
ATOM 1907 C CA . PRO A 1 231 ? -47.439 -32.949 66.563 1.00 66.25 231 PRO A CA 1
ATOM 1908 C C . PRO A 1 231 ? -48.627 -31.987 66.721 1.00 66.25 231 PRO A C 1
ATOM 1910 O O . PRO A 1 231 ? -49.382 -32.080 67.688 1.00 66.25 231 PRO A O 1
ATOM 1913 N N . GLY A 1 232 ? -48.766 -31.036 65.794 1.00 57.59 232 GLY A N 1
ATOM 1914 C CA . GLY A 1 232 ? -49.832 -30.026 65.821 1.00 57.59 232 GLY A CA 1
ATOM 1915 C C . GLY A 1 232 ? -49.580 -28.810 66.725 1.00 57.59 232 GLY A C 1
ATOM 1916 O O . GLY A 1 232 ? -50.413 -27.912 66.758 1.00 57.59 232 GLY A O 1
ATOM 1917 N N . SER A 1 233 ? -48.432 -28.700 67.412 1.00 68.56 233 SER A N 1
ATOM 1918 C CA . SER A 1 233 ? -48.112 -27.529 68.255 1.00 68.56 233 SER A CA 1
ATOM 1919 C C . SER A 1 233 ? -47.682 -26.270 67.477 1.00 68.56 233 SER A C 1
ATOM 1921 O O . SER A 1 233 ? -47.038 -25.398 68.057 1.00 68.56 233 SER A O 1
ATOM 1923 N N . GLY A 1 234 ? -47.933 -26.200 66.166 1.00 58.09 234 GLY A N 1
ATOM 1924 C CA . GLY A 1 234 ? -47.574 -25.049 65.326 1.00 58.09 234 GLY A CA 1
ATOM 1925 C C . GLY A 1 234 ? -46.073 -24.834 65.081 1.00 58.09 234 GLY A C 1
ATOM 1926 O O . GLY A 1 234 ? -45.686 -23.756 64.643 1.00 58.09 234 GLY A O 1
ATOM 1927 N N . ARG A 1 235 ? -45.207 -25.822 65.350 1.00 57.09 235 ARG A N 1
ATOM 1928 C CA . ARG A 1 235 ? -43.773 -25.723 65.026 1.00 57.09 235 ARG A CA 1
ATOM 1929 C C . ARG A 1 235 ? -43.585 -25.919 63.525 1.00 57.09 235 ARG A C 1
ATOM 1931 O O . ARG A 1 235 ? -43.752 -27.029 63.030 1.00 57.09 235 ARG A O 1
ATOM 1938 N N . LEU A 1 236 ? -43.262 -24.842 62.816 1.00 47.69 236 LEU A N 1
ATOM 1939 C CA . LEU A 1 236 ? -42.731 -24.923 61.458 1.00 47.69 236 LEU A CA 1
ATOM 1940 C C . LEU A 1 236 ? -41.291 -25.448 61.529 1.00 47.69 236 LEU A C 1
ATOM 1942 O O . LEU A 1 236 ? -40.537 -25.089 62.432 1.00 47.69 236 LEU A O 1
ATOM 1946 N N . HIS A 1 237 ? -40.970 -26.364 60.616 1.00 39.09 237 HIS A N 1
ATOM 1947 C CA . HIS A 1 237 ? -39.681 -27.047 60.496 1.00 39.09 237 HIS A CA 1
ATOM 1948 C C . HIS A 1 237 ? -38.490 -26.071 60.528 1.00 39.09 237 HIS A C 1
ATOM 1950 O O . HIS A 1 237 ? -38.649 -24.920 60.120 1.00 39.09 237 HIS A O 1
ATOM 1956 N N . PRO A 1 238 ? -37.304 -26.506 61.000 1.00 41.09 238 PRO A N 1
ATOM 1957 C CA . PRO A 1 238 ? -36.137 -25.636 61.095 1.00 41.09 238 PRO A CA 1
ATOM 1958 C C . PRO A 1 238 ? -35.798 -25.049 59.720 1.00 41.09 238 PRO A C 1
ATOM 1960 O O . PRO A 1 238 ? -35.493 -25.784 58.783 1.00 41.09 238 PRO A O 1
ATOM 1963 N N . VAL A 1 239 ? -35.872 -23.722 59.615 1.00 35.22 239 VAL A N 1
ATOM 1964 C CA . VAL A 1 239 ? -35.320 -22.957 58.497 1.00 35.22 239 VAL A CA 1
ATOM 1965 C C . VAL A 1 239 ? -33.922 -22.536 58.925 1.00 35.22 239 VAL A C 1
ATOM 1967 O O . VAL A 1 239 ? -33.762 -21.694 59.808 1.00 35.22 239 VAL A O 1
ATOM 1970 N N . SER A 1 240 ? -32.919 -23.188 58.350 1.00 32.75 240 SER A N 1
ATOM 1971 C CA . SER A 1 240 ? -31.521 -22.774 58.445 1.00 32.75 240 SER A CA 1
ATOM 1972 C C . SER A 1 240 ? -31.303 -21.625 57.457 1.00 32.75 240 SER A C 1
ATOM 1974 O O . SER A 1 240 ? -31.624 -21.793 56.280 1.00 32.75 240 SER A O 1
ATOM 1976 N N . PHE A 1 241 ? -30.803 -20.480 57.929 1.00 37.62 241 PHE A N 1
ATOM 1977 C CA . PHE A 1 241 ? -30.227 -19.431 57.079 1.00 37.62 241 PHE A CA 1
ATOM 1978 C C . PHE A 1 241 ? -28.727 -19.664 56.921 1.00 37.62 241 PHE A C 1
ATOM 1980 O O . PHE A 1 241 ? -28.108 -20.103 57.921 1.00 37.62 241 PHE A O 1
#

Radius of gyration: 43.09 Å; Cα contacts (8 Å, |Δi|>4): 140; chains: 1; bounding box: 85×49×110 Å

Sequence (241 aa):
MLRNFERLVPFLDAADRLTKPIDVLSNGVPFLPYIWAPLKLIVQISQDHMHALDEILSAYGRIGASLPRLSRYGNAFPDSHDFQQLLGHIYEDIIDFHCHAYRLVQKPGWAMLFSTCWGRFQHRYDSLLDSIAKTSELIDREAASYEIVQAREWRQKLLEEAQDREKKEEIHQREAVNKWLQVSDRNEEKLERLHNRCLDGTSQWVTASAQVRSWLQRGRGNPILWLHGKPGSGRLHPVSF

Nearest PDB structures (foldseek):
  3j9u-assembly1_X  TM=3.027E-01  e=2.684E+00  Saccharomyces cerevisiae

Solvent-accessible surface area (backbone atoms only — not comparable to full-atom values): 13870 Å² total; per-residue (Å²): 117,75,82,58,56,62,38,34,49,44,26,53,57,39,51,61,36,52,43,60,47,47,47,67,72,42,79,74,54,83,61,62,57,68,60,52,50,51,52,53,49,50,50,62,74,23,66,89,37,67,70,57,34,49,53,51,32,48,50,41,21,50,52,19,66,43,48,54,77,41,79,72,45,50,80,74,44,82,84,40,64,70,59,50,49,49,52,48,53,49,50,50,51,52,46,54,50,44,56,50,54,45,60,48,73,68,41,88,66,28,82,83,44,33,70,67,55,44,58,65,45,43,62,57,49,53,55,46,52,52,49,39,40,53,47,31,53,52,52,54,50,53,53,52,51,49,54,52,51,52,54,48,53,51,51,52,52,52,51,52,56,48,52,54,48,52,52,50,49,52,51,50,52,52,52,52,50,51,60,68,68,50,78,52,70,76,50,51,61,50,50,50,55,51,54,76,68,53,59,93,73,64,72,52,70,55,69,66,34,68,70,50,48,35,45,68,37,85,95,79,38,52,92,74,84,90,86,87,79,64,91,88,71,78,79,75,75,90,80,84,130

Organism: NCBI:txid703756

pLDDT: mean 79.6, std 12.22, range [32.75, 96.75]

Secondary structure (DSSP, 8-state):
-HHHHGGGHHHHHHHHHHHHHHHHHTTT---HHHHHHHHHHHHHHHTT-HHHHHHHHHHHHHHHHHS--GGGTTTT-TT-HHHHHHHHHHHHHHHHHHHHHHHHHTSTTTTTTHHHHHHHHHHHHHHHHHHHHHHHHHHHHHHHHHHHHHHHHHHHHHHHHHHHHHHHHHHHHHHHHHHHH---HHHHHHHHHHHTTSPTTTTHHHHH-HHHHHHHSTTTS-S-------TTS--PPP---